Protein AF-A0A7S3M0J1-F1 (afdb_monomer)

Structure (mmCIF, N/CA/C/O backbone):
data_AF-A0A7S3M0J1-F1
#
_entry.id   AF-A0A7S3M0J1-F1
#
loop_
_atom_site.group_PDB
_atom_site.id
_atom_site.type_symbol
_atom_site.label_atom_id
_atom_site.label_alt_id
_atom_site.label_comp_id
_atom_site.label_asym_id
_atom_site.label_entity_id
_atom_site.label_seq_id
_atom_site.pdbx_PDB_ins_code
_atom_site.Cartn_x
_atom_site.Cartn_y
_atom_site.Cartn_z
_atom_site.occupancy
_atom_site.B_iso_or_equiv
_atom_site.auth_seq_id
_atom_site.auth_comp_id
_atom_site.auth_asym_id
_atom_site.auth_atom_id
_atom_site.pdbx_PDB_model_num
ATOM 1 N N . GLU A 1 1 ? 14.706 23.097 15.602 1.00 35.94 1 GLU A N 1
ATOM 2 C CA . GLU A 1 1 ? 13.737 22.310 14.814 1.00 35.94 1 GLU A CA 1
ATOM 3 C C . GLU A 1 1 ? 14.328 22.066 13.441 1.00 35.94 1 GLU A C 1
ATOM 5 O O . GLU A 1 1 ? 14.668 23.024 12.760 1.00 35.94 1 GLU A O 1
ATOM 10 N N . VAL A 1 2 ? 14.565 20.808 13.073 1.00 38.09 2 VAL A N 1
ATOM 11 C CA . VAL A 1 2 ? 15.064 20.480 11.733 1.00 38.09 2 VAL A CA 1
ATOM 12 C C . VAL A 1 2 ? 13.840 20.357 10.831 1.00 38.09 2 VAL A C 1
ATOM 14 O O . VAL A 1 2 ? 13.142 19.348 10.870 1.00 38.09 2 VAL A O 1
ATOM 17 N N . SER A 1 3 ? 13.550 21.407 10.061 1.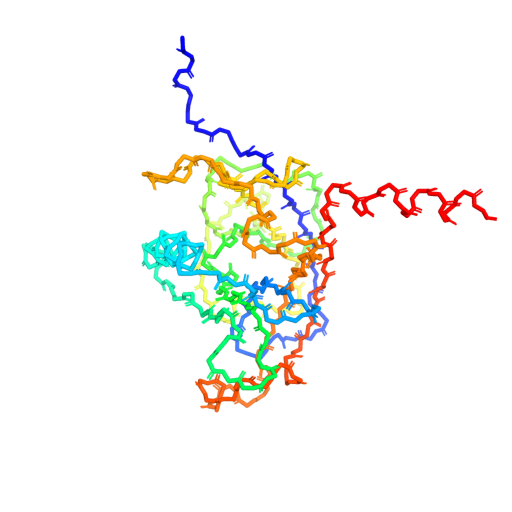00 48.47 3 SER A N 1
ATOM 18 C CA . SER A 1 3 ? 12.509 21.419 9.030 1.00 48.47 3 SER A CA 1
ATOM 19 C C . SER A 1 3 ? 12.971 20.640 7.792 1.00 48.47 3 SER A C 1
ATOM 21 O O . SER A 1 3 ? 13.210 21.189 6.720 1.00 48.47 3 SER A O 1
ATOM 23 N N . GLY A 1 4 ? 13.130 19.327 7.953 1.00 43.03 4 GLY A N 1
ATOM 24 C CA . GLY A 1 4 ? 13.188 18.400 6.829 1.00 43.03 4 GLY A CA 1
ATOM 25 C C . GLY A 1 4 ? 11.772 18.018 6.384 1.00 43.03 4 GLY A C 1
ATOM 26 O O . GLY A 1 4 ? 10.852 18.037 7.206 1.00 43.03 4 GLY A O 1
ATOM 27 N N . PRO A 1 5 ? 11.555 17.654 5.106 1.00 53.69 5 PRO A N 1
ATOM 28 C CA . PRO A 1 5 ? 10.333 16.950 4.733 1.00 53.69 5 PRO A CA 1
ATOM 29 C C . PRO A 1 5 ? 10.201 15.687 5.601 1.00 53.69 5 PRO A C 1
ATOM 31 O O . PRO A 1 5 ? 11.227 15.091 5.937 1.00 53.69 5 PRO A O 1
ATOM 34 N N . PRO A 1 6 ? 8.977 15.264 5.964 1.00 60.56 6 PRO A N 1
ATOM 35 C CA . PRO A 1 6 ? 8.791 14.077 6.788 1.00 60.56 6 PRO A CA 1
ATOM 36 C C . PRO A 1 6 ? 9.471 12.876 6.122 1.00 60.56 6 PRO A C 1
ATOM 38 O O . PRO A 1 6 ? 9.174 12.533 4.975 1.00 60.56 6 PRO A O 1
ATOM 41 N N . THR A 1 7 ? 10.431 12.282 6.828 1.00 69.94 7 THR A N 1
ATOM 42 C CA . THR A 1 7 ? 11.067 11.022 6.439 1.00 69.94 7 THR A CA 1
ATOM 43 C C . THR A 1 7 ? 10.013 9.925 6.507 1.00 69.94 7 THR A C 1
ATOM 45 O O . THR A 1 7 ? 9.217 9.907 7.447 1.00 69.94 7 THR A O 1
ATOM 48 N N . ALA A 1 8 ? 9.983 9.024 5.520 1.00 70.31 8 ALA A N 1
ATOM 49 C CA . ALA A 1 8 ? 9.128 7.845 5.603 1.00 70.31 8 ALA A CA 1
ATOM 50 C C . ALA A 1 8 ? 9.422 7.113 6.919 1.00 70.31 8 ALA A C 1
ATOM 52 O O . ALA A 1 8 ? 10.577 6.807 7.212 1.00 70.31 8 ALA A O 1
ATOM 53 N N . CYS A 1 9 ? 8.381 6.865 7.712 1.00 78.62 9 CYS A N 1
ATOM 54 C CA . CYS A 1 9 ? 8.510 6.113 8.958 1.00 78.62 9 CYS A CA 1
ATOM 55 C C . CYS A 1 9 ? 8.831 4.647 8.661 1.00 78.62 9 CYS A C 1
ATOM 57 O O . CYS A 1 9 ? 9.421 3.955 9.485 1.00 78.62 9 CYS A O 1
ATOM 59 N N . TRP A 1 10 ? 8.444 4.186 7.469 1.00 85.06 10 TRP A N 1
ATOM 60 C CA . TRP A 1 10 ? 8.604 2.813 7.045 1.00 85.06 10 TRP A CA 1
ATOM 61 C C . TRP A 1 10 ? 8.633 2.689 5.516 1.00 85.06 10 TRP A C 1
ATOM 63 O O . TRP A 1 10 ? 7.913 3.409 4.815 1.00 85.06 10 TRP A O 1
ATOM 73 N N . GLU A 1 11 ? 9.446 1.763 5.005 1.00 90.88 11 GLU A N 1
ATOM 74 C CA . GLU A 1 11 ? 9.516 1.391 3.588 1.00 90.88 11 GLU A CA 1
ATOM 75 C C . GLU A 1 11 ? 9.705 -0.127 3.444 1.00 90.88 11 GLU A C 1
ATOM 77 O O . GLU A 1 11 ? 10.538 -0.722 4.127 1.00 90.88 11 GLU A O 1
ATOM 82 N N . ILE A 1 12 ? 8.967 -0.731 2.509 1.00 92.62 12 ILE A N 1
ATOM 83 C CA . ILE A 1 12 ? 9.221 -2.072 1.980 1.00 92.62 12 ILE A CA 1
ATOM 84 C C . ILE A 1 12 ? 9.390 -1.989 0.468 1.00 92.62 12 ILE A C 1
ATOM 86 O O . ILE A 1 12 ? 8.603 -1.347 -0.233 1.00 92.62 12 ILE A O 1
ATOM 90 N N . GLN A 1 13 ? 10.388 -2.717 -0.032 1.00 96.06 13 GLN A N 1
ATOM 91 C CA . GLN A 1 13 ? 10.545 -3.012 -1.449 1.00 96.06 13 GLN A CA 1
ATOM 92 C C . GLN A 1 13 ? 10.411 -4.513 -1.674 1.00 96.06 13 GLN A C 1
ATOM 94 O O . GLN A 1 13 ? 11.144 -5.304 -1.083 1.00 96.06 13 GLN A O 1
ATOM 99 N N . LEU A 1 14 ? 9.495 -4.893 -2.555 1.00 95.94 14 LEU A N 1
ATOM 100 C CA . LEU A 1 14 ? 9.268 -6.276 -2.938 1.00 95.94 14 LEU A CA 1
ATOM 101 C C . LEU A 1 14 ? 9.502 -6.424 -4.437 1.00 95.94 14 LEU A C 1
ATOM 103 O O . LEU A 1 14 ? 8.836 -5.764 -5.228 1.00 95.94 14 LEU A O 1
ATOM 107 N N . GLN A 1 15 ? 10.415 -7.308 -4.831 1.00 97.19 15 GLN A N 1
ATOM 108 C CA . GLN A 1 15 ? 10.595 -7.680 -6.231 1.00 97.19 15 GLN A CA 1
ATOM 109 C C . GLN A 1 15 ? 9.823 -8.961 -6.537 1.00 97.19 15 GLN A C 1
ATOM 111 O O . GLN A 1 15 ? 10.045 -9.994 -5.907 1.00 97.19 15 GLN A O 1
ATOM 116 N N . VAL A 1 16 ? 8.929 -8.887 -7.518 1.00 96.19 16 VAL A N 1
ATOM 117 C CA . VAL A 1 16 ? 8.084 -9.995 -7.962 1.00 96.19 16 VAL A CA 1
ATOM 118 C C . VAL A 1 16 ? 8.206 -10.206 -9.465 1.00 96.19 16 VAL A C 1
ATOM 120 O O . VAL A 1 16 ? 8.601 -9.313 -10.210 1.00 96.19 16 VAL A O 1
ATOM 123 N N . ARG A 1 17 ? 7.812 -11.395 -9.917 1.00 96.56 17 ARG A N 1
ATOM 124 C CA . ARG A 1 17 ? 7.498 -11.678 -11.318 1.00 96.56 17 ARG A CA 1
ATOM 125 C C . ARG A 1 17 ? 6.197 -12.457 -11.356 1.00 96.56 17 ARG A C 1
ATOM 127 O O . ARG A 1 17 ? 6.068 -13.471 -10.664 1.00 96.56 17 ARG A O 1
ATOM 134 N N . PHE A 1 18 ? 5.241 -11.998 -12.152 1.00 95.56 18 PHE A N 1
ATOM 135 C CA . PHE A 1 18 ? 3.975 -12.700 -12.295 1.00 95.56 18 PHE A CA 1
ATOM 136 C C . PHE A 1 18 ? 4.179 -13.985 -13.103 1.00 95.56 18 PHE A C 1
ATOM 138 O O . PHE A 1 18 ? 4.863 -14.002 -14.123 1.00 95.56 18 PHE A O 1
ATOM 145 N N . LYS A 1 19 ? 3.585 -15.089 -12.639 1.00 94.31 19 LYS A N 1
ATOM 146 C CA . LYS A 1 19 ? 3.553 -16.359 -13.392 1.00 94.31 19 LYS A CA 1
ATOM 147 C C . LYS A 1 19 ? 2.347 -16.455 -14.328 1.00 94.31 19 LYS A C 1
ATOM 149 O O . LYS A 1 19 ? 2.320 -17.311 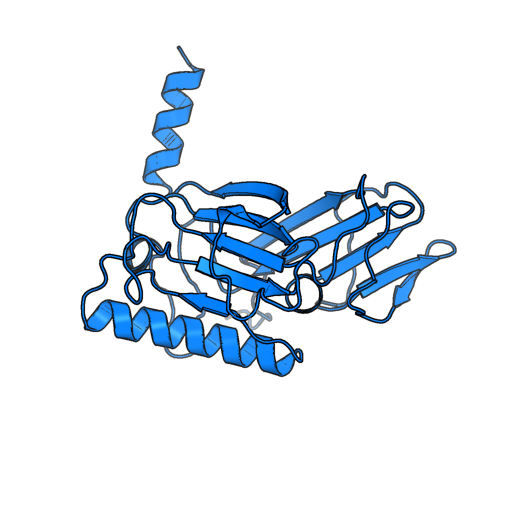-15.202 1.00 94.31 19 LYS A O 1
ATOM 154 N N . VAL A 1 20 ? 1.353 -15.599 -14.114 1.00 92.38 20 VAL A N 1
ATOM 155 C CA . VAL A 1 20 ? 0.123 -15.483 -14.898 1.00 92.38 20 VAL A CA 1
ATOM 156 C C . VAL A 1 20 ? -0.178 -13.996 -15.024 1.00 92.38 20 VAL A C 1
ATOM 158 O O . VAL A 1 20 ? -0.078 -13.282 -14.028 1.00 92.38 20 VAL A O 1
ATOM 161 N N . VAL A 1 21 ? -0.547 -13.542 -16.223 1.00 93.38 21 VAL A N 1
ATOM 162 C CA . VAL A 1 21 ? -0.935 -12.143 -16.454 1.00 93.38 21 VAL A CA 1
ATOM 163 C C . VAL A 1 21 ? -2.152 -11.801 -15.576 1.00 93.38 21 VAL A C 1
ATOM 165 O O . VAL A 1 21 ? -3.141 -12.554 -15.589 1.00 93.38 21 VAL A O 1
ATOM 168 N N . PRO A 1 22 ? -2.103 -10.709 -14.791 1.00 92.94 22 PRO A N 1
ATOM 169 C CA . PRO A 1 22 ? -3.271 -10.239 -14.063 1.00 92.94 22 PRO A CA 1
ATOM 170 C C . PRO A 1 22 ? -4.446 -9.932 -14.997 1.00 92.94 22 PRO A C 1
ATOM 172 O O . PRO A 1 22 ? -4.276 -9.503 -16.136 1.00 92.94 22 PRO A O 1
ATOM 175 N N . LYS A 1 23 ? -5.662 -10.175 -14.521 1.00 88.94 23 LYS A N 1
ATOM 176 C CA . LYS A 1 23 ? -6.906 -9.922 -15.241 1.00 88.94 23 LYS A CA 1
ATOM 177 C C . LYS A 1 23 ? -7.458 -8.581 -14.766 1.00 88.94 23 LYS A C 1
ATOM 179 O O . LYS A 1 23 ? -8.038 -8.485 -13.690 1.00 88.94 23 LYS A O 1
ATOM 184 N N . GLY A 1 24 ? -7.255 -7.543 -15.573 1.00 87.06 24 GLY A N 1
ATOM 185 C CA . GLY A 1 24 ? -7.675 -6.182 -15.242 1.00 87.06 24 GLY A CA 1
ATOM 186 C C . GLY A 1 24 ? -6.725 -5.487 -14.265 1.00 87.06 24 GLY A C 1
ATOM 187 O O . GLY A 1 24 ? -5.515 -5.691 -14.302 1.00 87.06 24 GLY A O 1
ATOM 188 N N . SER A 1 25 ? -7.271 -4.612 -13.419 1.00 88.88 25 SER A N 1
ATOM 189 C CA . SER A 1 25 ? -6.475 -3.832 -12.470 1.00 88.88 25 SER A CA 1
ATOM 190 C C . SER A 1 25 ? -5.960 -4.683 -11.311 1.00 88.88 25 SER A C 1
ATOM 192 O O . SER A 1 25 ? -6.691 -5.490 -10.743 1.00 88.88 25 SER A O 1
ATOM 194 N N . VAL A 1 26 ? -4.711 -4.434 -10.918 1.00 92.62 26 VAL A N 1
ATOM 195 C CA . VAL A 1 26 ? -4.124 -4.995 -9.696 1.00 92.62 26 VAL A CA 1
ATOM 196 C C . VAL A 1 26 ? -4.293 -3.999 -8.554 1.00 92.62 26 VAL A C 1
ATOM 198 O O . VAL A 1 26 ? -3.988 -2.810 -8.700 1.00 92.62 26 VAL A O 1
ATOM 201 N N . PHE A 1 27 ? -4.738 -4.491 -7.405 1.00 93.12 27 PHE A N 1
ATOM 202 C CA . PHE A 1 27 ? -5.007 -3.711 -6.205 1.00 93.12 27 PHE A CA 1
ATOM 203 C C . PHE A 1 27 ? -4.060 -4.093 -5.069 1.00 93.12 27 PHE A C 1
ATOM 205 O O . PHE A 1 27 ? -3.663 -5.249 -4.938 1.00 93.12 27 PHE A O 1
ATOM 212 N N . VAL A 1 28 ? -3.728 -3.108 -4.234 1.00 94.06 28 VAL A N 1
ATOM 213 C CA . VAL A 1 28 ? -3.255 -3.326 -2.866 1.00 94.06 28 VAL A CA 1
ATOM 214 C C . VAL A 1 28 ? -4.473 -3.316 -1.955 1.00 94.06 28 VAL A C 1
ATOM 216 O O . VAL A 1 28 ? -5.228 -2.342 -1.951 1.00 94.06 28 VAL A O 1
ATOM 219 N N . GLY A 1 29 ? -4.658 -4.396 -1.206 1.00 93.50 29 GLY A N 1
ATOM 220 C CA . GLY A 1 29 ? -5.689 -4.539 -0.188 1.00 93.50 29 GLY A CA 1
ATOM 221 C C . GLY A 1 29 ? -5.117 -4.409 1.217 1.00 93.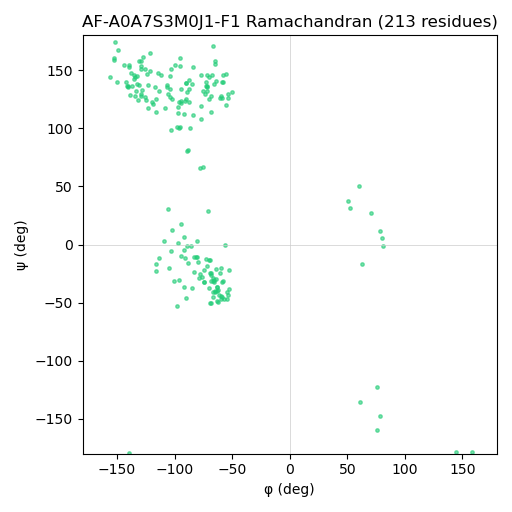50 29 GLY A C 1
ATOM 222 O O . GLY A 1 29 ? -4.015 -4.885 1.470 1.00 93.50 29 GLY A O 1
ATOM 223 N N . PHE A 1 30 ? -5.885 -3.818 2.123 1.00 92.75 30 PHE A N 1
ATOM 224 C CA . PHE A 1 30 ? -5.688 -3.884 3.567 1.00 92.75 30 PHE A CA 1
ATOM 225 C C . PHE A 1 30 ? -6.980 -4.399 4.192 1.00 92.75 30 PHE A C 1
ATOM 227 O O . PHE A 1 30 ? -8.033 -3.816 3.947 1.00 92.75 30 PHE A O 1
ATOM 234 N N . GLU A 1 31 ? -6.914 -5.476 4.965 1.00 92.25 31 GLU A N 1
ATOM 235 C CA . GLU A 1 31 ? -8.083 -6.195 5.474 1.00 92.25 31 GLU A CA 1
ATOM 236 C C . GLU A 1 31 ? -7.929 -6.536 6.956 1.00 92.25 31 GLU A C 1
ATOM 238 O O . GLU A 1 31 ? -6.836 -6.859 7.426 1.00 92.25 31 GLU A O 1
ATOM 243 N N . LEU A 1 32 ? -9.056 -6.520 7.666 1.00 91.81 32 LEU A N 1
ATOM 244 C CA . LEU A 1 32 ? -9.201 -7.078 9.008 1.00 91.81 32 LEU A CA 1
ATOM 245 C C . LEU A 1 32 ? -10.151 -8.272 8.924 1.00 91.81 32 LEU A C 1
ATOM 247 O O . LEU A 1 32 ? -11.187 -8.197 8.258 1.00 91.81 32 LEU A O 1
ATOM 251 N N . ARG A 1 33 ? -9.778 -9.401 9.531 1.00 89.38 33 ARG A N 1
ATOM 252 C CA . ARG A 1 33 ? -10.427 -10.694 9.252 1.00 89.38 33 ARG A CA 1
ATOM 253 C C . ARG A 1 33 ? -11.167 -11.313 10.429 1.00 89.38 33 ARG A C 1
ATOM 255 O O . ARG A 1 33 ? -12.021 -12.166 10.183 1.00 89.38 33 ARG A O 1
ATOM 262 N N . ASP A 1 34 ? -10.911 -10.859 11.652 1.00 85.81 34 ASP A N 1
ATOM 263 C CA . ASP A 1 34 ? -11.491 -11.460 12.860 1.00 85.81 34 ASP A CA 1
ATOM 264 C C . ASP A 1 34 ? -12.920 -10.967 13.131 1.00 85.81 34 ASP A C 1
ATOM 266 O O . ASP A 1 34 ? -13.635 -11.524 13.962 1.00 85.81 34 ASP A O 1
ATOM 270 N N . GLY A 1 35 ? -13.367 -9.933 12.414 1.00 76.56 35 GLY A N 1
ATOM 271 C CA . GLY A 1 35 ? -14.737 -9.437 12.466 1.00 76.56 35 GLY A CA 1
ATOM 272 C C . GLY A 1 35 ? -14.870 -7.990 11.989 1.00 76.56 35 GLY A C 1
ATOM 273 O O . GLY A 1 35 ? -13.880 -7.365 11.595 1.00 76.56 35 GLY A O 1
ATOM 274 N N . PRO A 1 36 ? -16.093 -7.430 12.025 1.00 80.00 36 PRO A N 1
ATOM 275 C CA . PRO A 1 36 ? -16.319 -6.035 11.675 1.00 80.00 36 PRO A CA 1
ATOM 276 C C . PRO A 1 36 ? -15.624 -5.097 12.665 1.00 80.00 36 PRO A C 1
ATOM 278 O O . PRO A 1 36 ? -15.357 -5.451 13.819 1.00 80.00 36 PRO A O 1
ATOM 281 N N . LEU A 1 37 ? -15.366 -3.863 12.231 1.00 82.00 37 LEU A N 1
ATOM 282 C CA . LEU A 1 37 ? -14.807 -2.848 13.109 1.00 82.00 37 LEU A CA 1
ATOM 283 C C . LEU A 1 37 ? -15.837 -2.446 14.173 1.00 82.00 37 LEU A C 1
ATOM 285 O O . LEU A 1 37 ? -16.860 -1.831 13.874 1.00 82.00 37 LEU A O 1
ATOM 289 N N . GLN A 1 38 ? -15.549 -2.749 15.440 1.00 79.81 38 GLN A N 1
ATOM 290 C CA . GLN A 1 38 ? -16.403 -2.398 16.581 1.00 79.81 38 GLN A CA 1
ATOM 291 C C . GLN A 1 38 ? -16.230 -0.916 16.963 1.00 79.81 38 GLN A C 1
ATOM 293 O O . GLN A 1 38 ? -15.696 -0.572 18.017 1.00 79.81 38 GLN A O 1
ATOM 298 N N . LEU A 1 39 ? -16.643 -0.012 16.070 1.00 82.75 39 LEU A N 1
ATOM 299 C CA . LEU A 1 39 ? -16.470 1.433 16.238 1.00 82.75 39 LEU A CA 1
ATOM 300 C C . LEU A 1 39 ? -17.706 2.081 16.863 1.00 82.75 39 LEU A C 1
ATOM 302 O O . LEU A 1 39 ? -18.790 2.084 16.271 1.00 82.75 39 LEU A O 1
ATOM 306 N N . GLY A 1 40 ? -17.507 2.740 18.005 1.00 84.12 40 GLY A N 1
ATOM 307 C CA . GLY A 1 40 ? -18.462 3.705 18.544 1.00 84.12 40 GLY A CA 1
ATOM 308 C C . GLY A 1 40 ? -18.588 4.954 17.660 1.00 84.12 40 GLY A C 1
ATOM 309 O O . GLY A 1 40 ? -17.803 5.177 16.739 1.00 84.12 40 GLY A O 1
ATOM 310 N N . ILE A 1 41 ? -19.564 5.817 17.960 1.00 83.88 41 ILE A N 1
ATOM 311 C CA . ILE A 1 41 ? -19.872 7.022 17.157 1.00 83.88 41 ILE A CA 1
ATOM 312 C C . ILE A 1 41 ? -18.629 7.902 16.944 1.00 83.88 41 ILE A C 1
ATOM 314 O O . ILE A 1 41 ? -18.370 8.365 15.833 1.00 83.88 41 ILE A O 1
ATOM 318 N N . PHE A 1 42 ? -17.837 8.102 17.999 1.00 85.56 42 PHE A N 1
ATOM 319 C CA . PHE A 1 42 ? -16.638 8.933 17.948 1.00 85.56 42 PHE A CA 1
ATOM 320 C C . PHE A 1 42 ? -15.518 8.310 17.098 1.00 85.56 42 PHE A C 1
ATOM 322 O O . PHE A 1 42 ? -15.008 8.959 16.185 1.00 85.56 42 PHE A O 1
ATOM 329 N N . THR A 1 43 ? -15.168 7.040 17.337 1.00 86.25 43 THR A N 1
ATOM 330 C CA . THR A 1 43 ? -14.103 6.353 16.582 1.00 86.25 43 THR A CA 1
ATOM 331 C C . THR A 1 43 ? -14.484 6.141 15.119 1.00 86.25 43 THR A C 1
ATOM 333 O O . THR A 1 43 ? -13.626 6.215 14.245 1.00 86.25 43 THR A O 1
ATOM 336 N N . ARG A 1 44 ? -15.780 6.008 14.819 1.00 87.81 44 ARG A N 1
ATOM 337 C CA . ARG A 1 44 ? -16.314 6.007 13.452 1.00 87.81 44 ARG A CA 1
ATOM 338 C C . ARG A 1 44 ? -16.114 7.344 12.740 1.00 87.81 44 ARG A C 1
ATOM 340 O O . ARG A 1 44 ? -15.754 7.363 11.564 1.00 87.81 44 ARG A O 1
ATOM 347 N N . GLY A 1 45 ? -16.318 8.460 13.441 1.00 86.75 45 GLY A N 1
ATOM 348 C CA . GLY A 1 45 ? -16.013 9.795 12.919 1.00 86.75 45 GLY A CA 1
ATOM 349 C C . GLY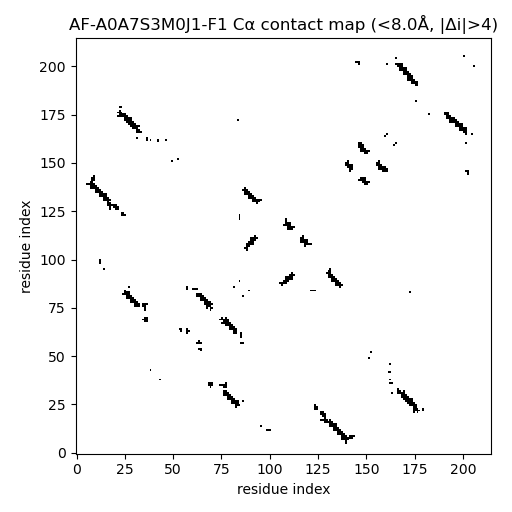 A 1 45 ? -14.532 9.945 12.565 1.00 86.75 45 GLY A C 1
ATOM 350 O O . GLY A 1 45 ? -14.203 10.411 11.476 1.00 86.75 45 GLY A O 1
ATOM 351 N N . ILE A 1 46 ? -13.646 9.465 13.443 1.00 86.81 46 ILE A N 1
ATOM 352 C CA . ILE A 1 46 ? -12.197 9.452 13.202 1.00 86.81 46 ILE A CA 1
ATOM 353 C C . ILE A 1 46 ? -11.843 8.566 12.003 1.00 86.81 46 ILE A C 1
ATOM 355 O O . ILE A 1 46 ? -11.135 9.026 11.110 1.00 86.81 46 ILE A O 1
ATOM 359 N N . ALA A 1 47 ? -12.358 7.334 11.938 1.00 88.62 47 ALA A N 1
ATOM 360 C CA . ALA A 1 47 ? -12.104 6.418 10.826 1.00 88.62 47 ALA A CA 1
ATOM 361 C C . ALA A 1 47 ? -12.468 7.058 9.480 1.00 88.62 47 ALA A C 1
ATOM 363 O O . ALA A 1 47 ? -11.658 7.073 8.555 1.00 88.62 47 ALA A O 1
ATOM 364 N N . ARG A 1 48 ? -13.652 7.679 9.393 1.00 89.00 48 ARG A N 1
ATOM 365 C CA . ARG A 1 48 ? -14.098 8.398 8.190 1.00 89.00 48 ARG A CA 1
ATOM 366 C C . ARG A 1 48 ? -13.211 9.591 7.847 1.00 89.00 48 ARG A C 1
ATOM 368 O O . ARG A 1 48 ? -12.973 9.836 6.670 1.00 89.00 48 ARG A O 1
ATOM 375 N N . ALA A 1 49 ? -12.705 10.318 8.840 1.00 87.69 49 ALA A N 1
ATOM 376 C CA . ALA A 1 49 ? -11.785 11.426 8.602 1.00 87.69 49 ALA A CA 1
ATOM 377 C C . ALA A 1 49 ? -10.435 10.937 8.042 1.00 87.69 49 ALA A C 1
ATOM 379 O O . ALA A 1 49 ? -9.960 11.481 7.045 1.00 87.69 49 ALA A O 1
ATOM 380 N N . VAL A 1 50 ? -9.859 9.872 8.614 1.00 87.94 50 VAL A N 1
ATOM 381 C CA . VAL A 1 50 ? -8.630 9.231 8.103 1.00 87.94 50 VAL A CA 1
ATOM 382 C C . VAL A 1 50 ? -8.839 8.723 6.671 1.00 87.94 50 VAL A C 1
ATOM 384 O O . VAL A 1 50 ? -8.032 9.013 5.786 1.00 87.94 50 VAL A O 1
ATOM 387 N N . LEU A 1 51 ? -9.953 8.033 6.414 1.00 89.19 51 LEU A N 1
ATOM 388 C CA . LEU A 1 51 ? -10.317 7.543 5.081 1.00 89.19 51 LEU A CA 1
ATOM 389 C C . LEU A 1 51 ? -10.534 8.685 4.083 1.00 89.19 51 LEU A C 1
ATOM 391 O O . LEU A 1 51 ? -10.079 8.591 2.947 1.00 89.19 51 LEU A O 1
ATOM 395 N N . GLY A 1 52 ? -11.157 9.787 4.505 1.00 88.38 52 GLY A N 1
ATOM 396 C CA . GLY A 1 52 ? -11.349 10.978 3.678 1.00 88.38 52 GLY A CA 1
ATOM 397 C C . GLY A 1 52 ? -10.028 11.627 3.257 1.00 88.38 52 GLY A C 1
ATOM 398 O O . GLY A 1 52 ? -9.880 12.029 2.100 1.00 88.38 52 GLY A O 1
ATOM 399 N N . VAL A 1 53 ? -9.035 11.670 4.154 1.00 86.00 53 VAL A N 1
ATOM 400 C CA . VAL A 1 53 ? -7.668 12.096 3.805 1.00 86.00 53 VAL A CA 1
ATOM 401 C C . VAL A 1 53 ? -7.067 11.150 2.764 1.00 86.00 53 VAL A C 1
ATOM 403 O O . VAL A 1 53 ? -6.590 11.616 1.728 1.00 86.00 53 VAL A O 1
ATOM 406 N N . GLY A 1 54 ? -7.145 9.835 2.992 1.00 85.44 54 GLY A N 1
ATOM 407 C CA . GLY A 1 54 ? -6.655 8.829 2.044 1.00 85.44 54 GLY A CA 1
ATOM 408 C C . GLY A 1 54 ? -7.301 8.954 0.661 1.00 85.44 54 GLY A C 1
ATOM 409 O O . GLY A 1 54 ? -6.599 8.997 -0.349 1.00 85.44 54 GLY A O 1
ATOM 410 N N . GLN A 1 55 ? -8.627 9.095 0.601 1.00 88.44 55 GLN A N 1
ATOM 411 C CA . GLN A 1 55 ? -9.371 9.288 -0.646 1.00 88.44 55 GLN A CA 1
ATOM 412 C C . GLN A 1 55 ? -8.954 10.565 -1.376 1.00 88.44 55 GLN A C 1
ATOM 414 O O . GLN A 1 55 ? -8.757 10.539 -2.588 1.00 88.44 55 GLN A O 1
ATOM 419 N N . SER A 1 56 ? -8.788 11.678 -0.657 1.00 85.56 56 SER A N 1
ATOM 420 C CA . SER A 1 56 ? -8.310 12.934 -1.245 1.00 85.56 56 SER A CA 1
ATOM 421 C C . SER A 1 56 ? -6.932 12.759 -1.892 1.00 85.56 56 SER A C 1
ATOM 423 O O . SER A 1 56 ? -6.722 13.158 -3.039 1.00 85.56 56 SER A O 1
ATOM 425 N N . MET A 1 57 ? -6.011 12.082 -1.200 1.00 83.44 57 MET A N 1
ATOM 426 C CA . MET A 1 57 ? -4.673 11.795 -1.719 1.00 83.44 57 MET A CA 1
ATOM 427 C C . MET A 1 57 ? -4.696 10.863 -2.937 1.00 83.44 57 MET A C 1
ATOM 429 O O . MET A 1 57 ? -3.943 11.084 -3.885 1.00 83.44 57 MET A O 1
ATOM 433 N N . ALA A 1 58 ? -5.553 9.840 -2.943 1.00 83.50 58 ALA A N 1
ATOM 434 C CA . ALA A 1 58 ? -5.701 8.948 -4.092 1.00 83.50 58 ALA A CA 1
ATOM 435 C C . ALA A 1 58 ? -6.287 9.669 -5.313 1.00 83.50 58 ALA A C 1
ATOM 437 O O . ALA A 1 58 ? -5.766 9.517 -6.418 1.00 83.50 58 ALA A O 1
ATOM 438 N N . ARG A 1 59 ? -7.288 10.537 -5.115 1.00 85.88 59 ARG A N 1
ATOM 439 C CA . ARG A 1 59 ? -7.894 11.330 -6.197 1.00 85.88 59 ARG A CA 1
ATOM 440 C C . ARG A 1 59 ? -6.907 12.290 -6.845 1.00 85.88 59 ARG A C 1
ATOM 442 O O . ARG A 1 59 ? -6.916 12.434 -8.063 1.00 85.88 59 ARG A O 1
ATOM 449 N N . GLN A 1 60 ? -6.001 12.888 -6.068 1.00 83.25 60 GLN A N 1
ATOM 450 C CA . GLN A 1 60 ? -4.896 13.692 -6.616 1.00 83.25 60 GLN A CA 1
ATOM 451 C C . GLN A 1 60 ? -3.974 12.885 -7.544 1.00 83.25 60 GLN A C 1
ATOM 453 O O . GLN A 1 60 ? -3.267 13.464 -8.364 1.00 83.25 60 GLN A O 1
ATOM 458 N N . ARG A 1 61 ? -3.988 11.553 -7.431 1.00 78.75 61 ARG A N 1
ATOM 459 C CA . ARG A 1 61 ? -3.253 10.615 -8.289 1.00 78.75 61 ARG A CA 1
ATOM 460 C C . ARG A 1 61 ? -4.143 9.943 -9.342 1.00 78.75 61 ARG A C 1
ATOM 462 O O . ARG A 1 61 ? -3.705 8.977 -9.957 1.00 78.75 61 ARG A O 1
ATOM 469 N N . GLY A 1 62 ? -5.368 10.436 -9.542 1.00 81.62 62 GLY A N 1
ATOM 470 C CA . GLY A 1 62 ? -6.309 9.904 -10.528 1.00 81.62 62 GLY A CA 1
ATOM 471 C C . GLY A 1 62 ? -6.878 8.530 -10.172 1.00 81.62 62 GLY A C 1
ATOM 472 O O . GLY A 1 62 ? -7.213 7.770 -11.074 1.00 81.62 62 GLY A O 1
ATOM 473 N N . ALA A 1 63 ? -6.957 8.190 -8.884 1.00 83.50 63 ALA A N 1
ATOM 474 C CA . ALA A 1 63 ? -7.481 6.907 -8.435 1.00 83.50 63 ALA A CA 1
ATOM 475 C C . ALA A 1 63 ? -8.545 7.046 -7.352 1.00 83.50 63 ALA A C 1
ATOM 477 O O . ALA A 1 63 ? -8.523 7.978 -6.547 1.00 83.50 63 ALA A O 1
ATOM 478 N N . ASP A 1 64 ? -9.422 6.050 -7.299 1.00 84.81 64 ASP A N 1
ATOM 479 C CA . ASP A 1 64 ? -10.415 5.901 -6.249 1.00 84.81 64 ASP A CA 1
ATOM 480 C C . ASP A 1 64 ? -10.030 4.764 -5.303 1.00 84.81 64 ASP A C 1
ATOM 482 O O . ASP A 1 64 ? -9.587 3.690 -5.716 1.00 84.81 64 ASP A O 1
ATOM 486 N N . ILE A 1 65 ? -10.201 5.026 -4.008 1.00 87.56 65 ILE A N 1
ATOM 487 C CA . ILE A 1 65 ? -10.074 4.021 -2.955 1.00 87.56 65 ILE A CA 1
ATOM 488 C C . ILE A 1 65 ? -11.446 3.397 -2.739 1.00 87.56 65 ILE A C 1
ATOM 490 O O . ILE A 1 65 ? -12.401 4.115 -2.428 1.00 87.56 65 ILE A O 1
ATOM 494 N N . ARG A 1 66 ? -11.515 2.069 -2.836 1.00 89.94 66 ARG A N 1
ATOM 495 C CA . ARG A 1 66 ? -12.668 1.282 -2.385 1.00 89.94 66 ARG A CA 1
ATOM 496 C C . ARG A 1 66 ? -12.458 0.951 -0.911 1.00 89.94 66 ARG A C 1
ATOM 498 O O . ARG A 1 66 ? -11.352 0.563 -0.540 1.00 89.94 66 ARG A O 1
ATOM 505 N N . TYR A 1 67 ? -13.465 1.122 -0.066 1.00 90.75 67 TYR A N 1
ATOM 506 C CA . TYR A 1 67 ? -13.375 0.693 1.327 1.00 90.75 67 TYR A CA 1
ATOM 507 C C . TYR A 1 67 ? -14.751 0.367 1.902 1.00 90.75 67 TYR A C 1
ATOM 509 O O . TYR A 1 67 ? -15.750 0.905 1.439 1.00 90.75 67 TYR A O 1
ATOM 517 N N . THR A 1 68 ? -14.758 -0.431 2.966 1.00 88.94 68 THR A N 1
ATOM 518 C CA . THR A 1 68 ? -15.893 -0.629 3.881 1.00 88.94 68 THR A CA 1
ATOM 519 C C . THR A 1 68 ? -15.363 -0.701 5.314 1.00 88.94 68 THR A C 1
ATOM 521 O O . THR A 1 68 ? -14.219 -1.108 5.547 1.00 88.94 68 THR A O 1
ATOM 524 N N . LEU A 1 69 ? -16.184 -0.318 6.293 1.00 88.38 69 LEU A N 1
ATOM 525 C CA . LEU A 1 69 ? -15.895 -0.547 7.714 1.00 88.38 69 LEU A CA 1
ATOM 526 C C . LEU A 1 69 ? -16.427 -1.908 8.205 1.00 88.38 69 LEU A C 1
ATOM 528 O O . LEU A 1 69 ? -16.210 -2.255 9.367 1.00 88.38 69 LEU A O 1
ATOM 532 N N . GLY A 1 70 ? -17.086 -2.676 7.327 1.00 85.31 70 GLY A N 1
ATOM 533 C CA . GLY A 1 70 ? -17.655 -3.994 7.620 1.00 85.31 70 GLY A CA 1
ATOM 534 C C . GLY A 1 70 ? -18.986 -3.955 8.376 1.00 85.31 70 GLY A C 1
ATOM 535 O O . GLY A 1 70 ? -19.421 -4.974 8.900 1.00 85.31 70 GLY A O 1
ATOM 536 N N . ASP A 1 71 ? -19.627 -2.789 8.489 1.00 81.31 71 ASP A N 1
ATOM 537 C CA . ASP A 1 71 ? -20.919 -2.624 9.167 1.00 81.31 71 ASP A CA 1
ATOM 538 C C . ASP A 1 71 ? -22.088 -2.345 8.209 1.00 81.31 71 ASP A C 1
ATOM 540 O O . ASP A 1 71 ? -23.216 -2.146 8.661 1.00 81.31 71 ASP A O 1
ATOM 544 N N . GLU A 1 72 ? -21.832 -2.340 6.899 1.00 81.56 72 GLU A N 1
ATOM 545 C CA . GLU A 1 72 ? -22.837 -2.049 5.873 1.00 81.56 72 GLU A CA 1
ATOM 546 C C . GLU A 1 72 ? -23.640 -3.296 5.483 1.00 81.56 72 GLU A C 1
ATOM 548 O O . GLU A 1 72 ? -24.854 -3.210 5.280 1.00 81.56 72 GLU A O 1
ATOM 553 N N . LYS A 1 73 ? -22.986 -4.464 5.419 1.00 79.69 73 LYS A N 1
ATOM 554 C CA . LYS A 1 73 ? -23.609 -5.749 5.076 1.00 79.69 73 LYS A CA 1
ATOM 555 C C . LYS A 1 73 ? -23.191 -6.847 6.050 1.00 79.69 73 LYS A C 1
ATOM 557 O O . LYS A 1 73 ? -22.062 -6.884 6.534 1.00 79.69 73 LYS A O 1
ATOM 562 N N . GLU A 1 74 ? -24.114 -7.764 6.331 1.00 77.69 74 GLU A N 1
ATOM 563 C CA . GLU A 1 74 ? -23.844 -8.906 7.205 1.00 77.69 74 GLU A CA 1
ATOM 564 C C . GLU A 1 74 ? -22.721 -9.777 6.621 1.00 77.69 74 GLU A C 1
ATOM 566 O O . GLU A 1 74 ? -22.782 -10.202 5.469 1.00 77.69 74 GLU A O 1
ATOM 571 N N . GLY A 1 75 ? -21.682 -10.025 7.422 1.00 77.00 75 GLY A N 1
ATOM 572 C CA . GLY A 1 75 ? -20.521 -10.820 7.018 1.00 77.00 75 GLY A CA 1
ATOM 573 C C . GLY A 1 75 ? -19.475 -10.073 6.183 1.00 77.00 75 GLY A C 1
ATOM 574 O O . GLY A 1 75 ? -18.440 -10.664 5.868 1.00 77.00 75 GLY A O 1
ATOM 575 N N . GLU A 1 76 ? -19.687 -8.795 5.852 1.00 81.94 76 GLU A N 1
ATOM 576 C CA . GLU A 1 76 ? -18.690 -8.001 5.136 1.00 81.94 76 GLU A CA 1
ATOM 577 C C . GLU A 1 76 ? -17.503 -7.661 6.046 1.00 81.94 76 GLU A C 1
ATOM 579 O O . GLU A 1 76 ? -17.652 -7.213 7.185 1.00 81.94 76 GLU A O 1
ATOM 584 N N . ARG A 1 77 ? -16.289 -7.872 5.532 1.00 86.88 77 ARG A N 1
ATOM 585 C CA . ARG A 1 77 ? -15.062 -7.581 6.270 1.00 86.88 77 ARG A CA 1
ATOM 586 C C . ARG A 1 77 ? -14.586 -6.152 6.018 1.00 86.88 77 ARG A C 1
ATOM 588 O O . ARG A 1 77 ? -14.578 -5.720 4.860 1.00 86.88 77 ARG A O 1
ATOM 595 N N . PRO A 1 78 ? -14.108 -5.446 7.059 1.00 90.62 78 PRO A N 1
ATOM 596 C CA . PRO A 1 78 ? -13.494 -4.139 6.893 1.00 90.62 78 PRO A CA 1
ATOM 597 C C . PRO A 1 78 ? -12.288 -4.244 5.965 1.00 90.62 78 PRO A C 1
ATOM 599 O O . PRO A 1 78 ? -11.380 -5.049 6.198 1.00 90.62 78 PRO A O 1
ATOM 602 N N . HIS A 1 79 ? -12.272 -3.423 4.920 1.00 91.44 79 HIS A N 1
ATOM 603 C CA . HIS A 1 79 ? -11.163 -3.418 3.983 1.00 91.44 79 HIS A CA 1
ATOM 604 C C . HIS A 1 79 ? -10.976 -2.075 3.296 1.00 91.44 79 HIS A C 1
ATOM 606 O O . HIS A 1 79 ? -11.888 -1.255 3.218 1.00 91.44 79 HIS A O 1
ATOM 612 N N . ILE A 1 80 ? -9.773 -1.885 2.764 1.00 92.56 80 ILE A N 1
ATOM 613 C CA . ILE A 1 80 ? -9.400 -0.803 1.860 1.00 92.56 80 ILE A CA 1
ATOM 614 C C . ILE A 1 80 ? -8.729 -1.446 0.648 1.00 92.56 80 ILE A C 1
ATOM 616 O O . ILE A 1 80 ? -7.845 -2.280 0.813 1.00 92.56 80 ILE A O 1
ATOM 620 N N . ALA A 1 81 ? -9.112 -1.052 -0.562 1.00 92.69 81 ALA A N 1
ATOM 621 C CA . ALA A 1 81 ? -8.491 -1.486 -1.803 1.00 92.69 81 ALA A CA 1
ATOM 622 C C . ALA A 1 81 ? -8.135 -0.284 -2.681 1.00 92.69 81 ALA A C 1
ATOM 624 O O . ALA A 1 81 ? -8.960 0.599 -2.931 1.00 92.69 81 ALA A O 1
ATOM 625 N N . ILE A 1 82 ? -6.886 -0.252 -3.145 1.00 91.31 82 ILE A N 1
ATOM 626 C CA . ILE A 1 82 ? -6.319 0.863 -3.908 1.00 91.31 82 ILE A CA 1
ATOM 627 C C . ILE A 1 82 ? -5.574 0.296 -5.118 1.00 91.31 82 ILE A C 1
ATOM 629 O O . ILE A 1 82 ? -4.770 -0.618 -4.934 1.00 91.31 82 ILE A O 1
ATOM 633 N N . PRO A 1 83 ? -5.771 0.815 -6.344 1.00 90.88 83 PRO A N 1
ATOM 634 C CA . PRO A 1 83 ? -4.978 0.388 -7.492 1.00 90.88 83 PRO A CA 1
ATOM 635 C C . PRO A 1 83 ? -3.475 0.508 -7.208 1.00 90.88 83 PRO A C 1
ATOM 637 O O . PRO A 1 83 ? -2.994 1.571 -6.800 1.00 90.88 83 PRO A O 1
ATOM 640 N N . VAL A 1 84 ? -2.717 -0.566 -7.457 1.00 92.00 84 VAL A N 1
ATOM 641 C CA . VAL A 1 84 ? -1.257 -0.600 -7.247 1.00 92.00 84 VAL A CA 1
ATOM 642 C C . VAL A 1 84 ? -0.583 0.550 -7.993 1.00 92.00 84 VAL A C 1
ATOM 644 O O . VAL A 1 84 ? 0.290 1.223 -7.447 1.00 92.00 84 VAL A O 1
ATOM 647 N N . THR A 1 85 ? -1.041 0.816 -9.217 1.00 88.06 85 THR A N 1
ATOM 648 C CA . THR A 1 85 ? -0.536 1.880 -10.090 1.00 88.06 85 THR A CA 1
ATOM 649 C C . THR A 1 85 ? -0.688 3.276 -9.493 1.00 88.06 85 THR A C 1
ATOM 651 O O . THR A 1 85 ? 0.083 4.162 -9.844 1.00 88.06 85 THR A O 1
ATOM 654 N N . ALA A 1 86 ? -1.630 3.498 -8.578 1.00 86.31 86 ALA A N 1
ATOM 655 C CA . ALA A 1 86 ? -1.835 4.787 -7.921 1.00 86.31 86 ALA A CA 1
ATOM 656 C C . ALA A 1 86 ? -1.145 4.876 -6.555 1.00 86.31 86 ALA A C 1
ATOM 658 O O . ALA A 1 86 ? -0.718 5.954 -6.120 1.00 86.31 86 ALA A O 1
ATOM 659 N N . PHE A 1 87 ? -1.036 3.738 -5.876 1.00 88.88 87 PHE A N 1
ATOM 660 C CA . PHE A 1 87 ? -0.569 3.678 -4.502 1.00 88.88 87 PHE A CA 1
ATOM 661 C C . PHE A 1 87 ? 0.944 3.506 -4.394 1.00 88.88 87 PHE A C 1
ATOM 663 O O . PHE A 1 87 ? 1.588 4.237 -3.641 1.00 88.88 87 PHE A O 1
ATOM 670 N N . LEU A 1 88 ? 1.512 2.584 -5.173 1.00 92.56 88 LEU A N 1
ATOM 671 C CA . LEU A 1 88 ? 2.909 2.189 -5.059 1.00 92.56 88 LEU A CA 1
ATOM 672 C C . LEU A 1 88 ? 3.804 2.951 -6.035 1.00 92.56 88 LEU A C 1
ATOM 674 O O . LEU A 1 88 ? 3.402 3.406 -7.115 1.00 92.56 88 LEU A O 1
ATOM 678 N N . ARG A 1 89 ? 5.070 3.064 -5.646 1.00 93.69 89 ARG A N 1
ATOM 679 C CA . ARG A 1 89 ? 6.157 3.379 -6.567 1.00 93.69 89 ARG A CA 1
ATOM 680 C C . ARG A 1 89 ? 6.624 2.067 -7.203 1.00 93.69 89 ARG A C 1
ATOM 682 O O . ARG A 1 89 ? 6.696 1.055 -6.513 1.00 93.69 89 ARG A O 1
ATOM 689 N N . MET A 1 90 ? 6.894 2.057 -8.506 1.00 96.00 90 MET A N 1
ATOM 690 C CA . MET A 1 90 ? 7.140 0.805 -9.231 1.00 96.00 90 MET A CA 1
ATOM 691 C C . MET A 1 90 ? 8.336 0.891 -10.170 1.00 96.00 90 MET A C 1
ATOM 693 O O . MET A 1 90 ? 8.529 1.894 -10.851 1.00 96.00 90 MET A O 1
ATOM 697 N N . PHE A 1 91 ? 9.092 -0.194 -10.254 1.00 97.69 91 PHE A N 1
ATOM 698 C CA . PHE A 1 91 ? 10.218 -0.336 -11.169 1.00 97.69 91 PHE A CA 1
ATOM 699 C C . PHE A 1 91 ? 10.075 -1.644 -11.938 1.00 97.69 91 PHE A C 1
ATOM 701 O O . PHE A 1 91 ? 9.890 -2.692 -11.329 1.00 97.69 91 PHE A O 1
ATOM 708 N N . ARG A 1 92 ? 10.146 -1.582 -13.263 1.00 98.00 92 ARG A N 1
ATOM 709 C CA . ARG A 1 92 ? 10.068 -2.726 -14.170 1.00 98.00 92 ARG A CA 1
ATOM 710 C C . ARG A 1 92 ? 11.449 -3.020 -14.748 1.00 98.00 92 ARG A C 1
ATOM 712 O O . ARG A 1 92 ? 12.120 -2.099 -15.204 1.00 98.00 92 ARG A O 1
ATOM 719 N N . SER A 1 93 ? 11.865 -4.275 -14.811 1.00 98.19 93 SER A N 1
ATOM 720 C CA . SER A 1 93 ? 13.150 -4.666 -15.405 1.00 98.19 93 SER A CA 1
ATOM 721 C C . SER A 1 93 ? 13.052 -5.996 -16.146 1.00 98.19 93 SER A C 1
ATOM 723 O O . SER A 1 93 ? 12.221 -6.836 -15.815 1.00 98.19 93 SER A O 1
ATOM 725 N N . ASP A 1 94 ? 13.928 -6.205 -17.128 1.00 97.62 94 ASP A N 1
ATOM 726 C CA . ASP A 1 94 ? 13.984 -7.450 -17.920 1.00 97.62 94 ASP A CA 1
ATOM 727 C C . ASP A 1 94 ? 14.562 -8.638 -17.131 1.00 97.62 94 ASP A C 1
ATOM 729 O O . ASP A 1 94 ? 14.477 -9.791 -17.543 1.00 97.62 94 ASP A O 1
ATOM 733 N N . GLY A 1 95 ? 15.160 -8.363 -15.972 1.00 97.06 95 GLY A N 1
ATOM 734 C CA . GLY A 1 95 ? 15.712 -9.363 -15.069 1.00 97.06 95 GLY A CA 1
ATOM 735 C C . GLY A 1 95 ? 15.697 -8.890 -13.616 1.00 97.06 95 GLY A C 1
ATOM 736 O O . GLY A 1 95 ? 15.357 -7.731 -13.351 1.00 97.06 95 GLY A O 1
ATOM 737 N N . PRO A 1 96 ? 16.075 -9.763 -12.667 1.00 96.38 96 PRO A N 1
ATOM 738 C CA . PRO A 1 96 ? 16.216 -9.387 -11.267 1.00 96.38 96 PRO A CA 1
ATOM 739 C C . PRO A 1 96 ? 17.221 -8.246 -11.097 1.00 96.38 96 PRO A C 1
ATOM 741 O O . PRO A 1 96 ? 18.284 -8.246 -11.720 1.00 96.38 96 PRO A O 1
ATOM 744 N N . VAL A 1 97 ? 16.908 -7.302 -10.212 1.00 97.00 97 VAL A N 1
ATOM 745 C C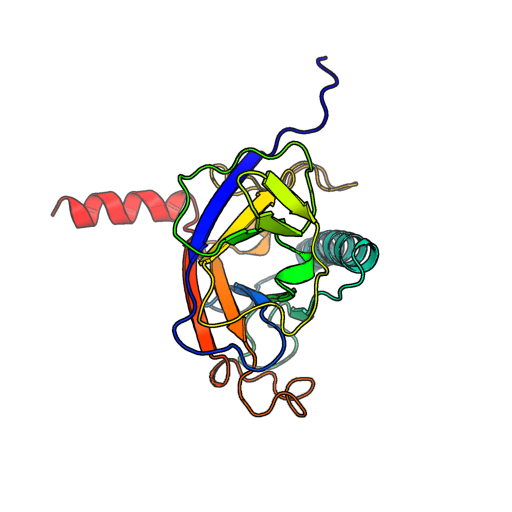A . VAL A 1 97 ? 17.821 -6.215 -9.822 1.00 97.00 97 VAL A CA 1
ATOM 746 C C . VAL A 1 97 ? 18.082 -6.237 -8.314 1.00 97.00 97 VAL A C 1
ATOM 748 O O . VAL A 1 97 ? 17.190 -6.634 -7.559 1.00 97.00 97 VAL A O 1
ATOM 751 N N . PRO A 1 98 ? 19.267 -5.808 -7.841 1.00 96.19 98 PRO A N 1
ATOM 752 C CA . PRO A 1 98 ? 19.533 -5.685 -6.412 1.00 96.19 98 PRO A CA 1
ATOM 753 C C . PRO A 1 98 ? 18.551 -4.730 -5.723 1.00 96.19 98 PRO A C 1
ATOM 755 O O . PRO A 1 98 ? 18.225 -3.669 -6.257 1.00 96.19 98 PRO A O 1
ATOM 758 N N . LEU A 1 99 ? 18.115 -5.099 -4.518 1.00 95.81 99 LEU A N 1
ATOM 759 C CA . LEU A 1 99 ? 17.350 -4.233 -3.621 1.00 95.81 99 LEU A CA 1
ATOM 760 C C . LEU A 1 99 ? 18.261 -3.695 -2.499 1.00 95.81 99 LEU A C 1
ATOM 762 O O . LEU A 1 99 ? 19.195 -4.397 -2.105 1.00 95.81 99 LEU A O 1
ATOM 766 N N . PRO A 1 100 ? 17.987 -2.496 -1.949 1.00 95.88 100 PRO A N 1
ATOM 767 C CA . PRO A 1 100 ? 16.918 -1.573 -2.339 1.00 95.88 100 PRO A CA 1
ATOM 768 C C . PRO A 1 100 ? 17.246 -0.797 -3.625 1.00 95.88 100 PRO A C 1
ATOM 770 O O . PRO A 1 100 ? 18.387 -0.405 -3.863 1.00 95.88 100 PRO A O 1
ATOM 773 N N . ILE A 1 101 ? 16.221 -0.512 -4.430 1.00 95.38 101 ILE A N 1
ATOM 774 C CA . ILE A 1 101 ? 16.319 0.451 -5.529 1.00 95.38 101 ILE A CA 1
ATOM 775 C C . ILE A 1 101 ? 16.273 1.858 -4.935 1.00 95.38 101 ILE A C 1
ATOM 777 O O . ILE A 1 101 ? 15.280 2.270 -4.327 1.00 95.38 101 ILE A O 1
ATOM 781 N N . MET A 1 102 ? 17.349 2.608 -5.156 1.00 92.69 102 MET A N 1
ATOM 782 C CA . MET A 1 102 ? 17.451 4.017 -4.793 1.00 92.69 102 MET A CA 1
ATOM 783 C C . MET A 1 102 ? 17.131 4.872 -6.017 1.00 92.69 102 MET A C 1
ATOM 785 O O . MET A 1 102 ? 17.831 4.811 -7.026 1.00 92.69 102 MET A O 1
ATOM 789 N N . HIS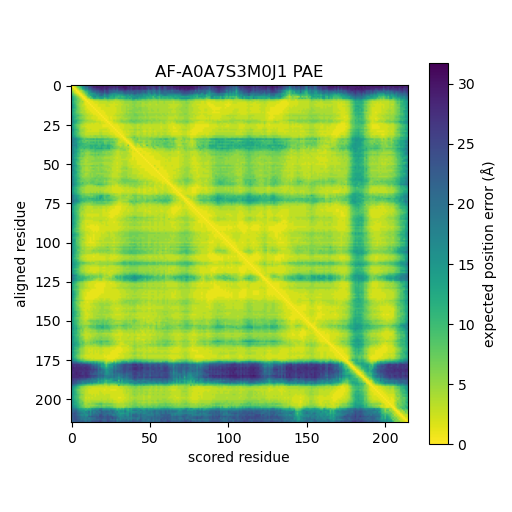 A 1 103 ? 16.074 5.675 -5.928 1.00 93.00 103 HIS A N 1
ATOM 790 C CA . HIS A 1 103 ? 15.653 6.582 -6.994 1.00 93.00 103 HIS A CA 1
ATOM 791 C C . HIS A 1 103 ? 15.269 7.942 -6.393 1.00 93.00 103 HIS A C 1
ATOM 793 O O . HIS A 1 103 ? 14.590 7.949 -5.359 1.00 93.00 103 HIS A O 1
ATOM 799 N N . PRO A 1 104 ? 15.689 9.074 -6.995 1.00 89.62 104 PRO A N 1
ATOM 800 C CA . PRO A 1 104 ? 15.459 10.408 -6.433 1.00 89.62 104 PRO A CA 1
ATOM 801 C C . PRO A 1 104 ? 13.974 10.785 -6.397 1.00 89.62 104 PRO A C 1
ATOM 803 O O . PRO A 1 104 ? 13.528 11.473 -5.476 1.00 89.62 104 PRO A O 1
ATOM 806 N N . ASP A 1 105 ? 13.195 10.303 -7.367 1.00 89.88 105 ASP A N 1
ATOM 807 C CA . ASP A 1 105 ? 11.767 10.588 -7.423 1.00 89.88 105 ASP A CA 1
ATOM 808 C C . ASP A 1 105 ? 10.981 9.771 -6.390 1.00 89.88 105 ASP A C 1
ATOM 810 O O . ASP A 1 105 ? 11.109 8.544 -6.267 1.00 89.88 105 ASP A O 1
ATOM 814 N N . LYS A 1 106 ? 10.109 10.479 -5.667 1.00 80.94 106 LYS A N 1
ATOM 815 C CA . LYS A 1 106 ? 9.275 9.921 -4.593 1.00 80.94 106 LYS A CA 1
ATOM 816 C C . LYS A 1 106 ? 8.085 9.117 -5.112 1.00 80.94 106 LYS A C 1
ATOM 818 O O . LYS A 1 106 ? 7.627 8.210 -4.432 1.00 80.94 106 LYS A O 1
ATOM 823 N N . ASN A 1 107 ? 7.593 9.448 -6.304 1.00 84.81 107 ASN A N 1
ATOM 824 C CA . ASN A 1 107 ? 6.452 8.801 -6.945 1.00 84.81 107 ASN A CA 1
ATOM 825 C C . ASN A 1 107 ? 6.765 8.596 -8.425 1.00 84.81 107 ASN A C 1
ATOM 827 O O . ASN A 1 107 ? 7.450 9.423 -9.020 1.00 84.81 107 ASN A O 1
ATOM 831 N N . GLY A 1 108 ? 6.235 7.528 -9.014 1.00 90.81 108 GLY A N 1
ATOM 832 C CA . GLY A 1 108 ? 6.386 7.251 -10.439 1.00 90.81 108 GLY A CA 1
ATOM 833 C C . GLY A 1 108 ? 6.505 5.765 -10.741 1.00 90.81 108 GLY A C 1
ATOM 834 O O . GLY A 1 108 ? 6.370 4.911 -9.852 1.00 90.81 108 GLY A O 1
ATOM 835 N N . THR A 1 109 ? 6.679 5.479 -12.023 1.00 94.75 109 THR A N 1
ATOM 836 C CA . THR A 1 109 ? 6.878 4.138 -12.557 1.00 94.75 109 THR A CA 1
ATOM 837 C C . THR A 1 109 ? 7.960 4.214 -13.620 1.00 94.75 109 THR A C 1
ATOM 839 O O . THR A 1 109 ? 7.878 5.060 -14.508 1.00 94.75 109 THR A O 1
ATOM 842 N N . TRP A 1 110 ? 8.970 3.354 -13.520 1.00 97.25 110 TRP A N 1
ATOM 843 C CA . TRP A 1 110 ? 10.109 3.359 -14.438 1.00 97.25 110 TRP A CA 1
ATOM 844 C C . TRP A 1 110 ? 10.405 1.971 -14.967 1.00 97.25 110 TRP A C 1
ATOM 846 O O . TRP A 1 110 ? 10.087 0.971 -14.328 1.00 97.25 110 TRP A O 1
ATOM 856 N N . HIS A 1 111 ? 11.072 1.928 -16.110 1.00 97.75 111 HIS A N 1
ATOM 857 C CA . HIS A 1 111 ? 11.638 0.731 -16.696 1.00 97.75 111 HIS A CA 1
ATOM 858 C C . HIS A 1 111 ? 13.163 0.851 -16.783 1.00 97.75 111 HIS A C 1
ATOM 860 O O . HIS A 1 111 ? 13.676 1.904 -17.169 1.00 97.75 111 HIS A O 1
ATOM 866 N N . LEU A 1 112 ? 13.888 -0.206 -16.410 1.00 97.69 112 LEU A N 1
ATOM 867 C CA . LEU A 1 112 ? 15.339 -0.266 -16.560 1.00 97.69 112 LEU A CA 1
ATOM 868 C C . LEU A 1 112 ? 15.685 -0.543 -18.021 1.00 97.69 112 LEU A C 1
ATOM 870 O O . LEU A 1 112 ? 15.542 -1.669 -18.481 1.00 97.69 112 LEU A O 1
ATOM 874 N N . SER A 1 113 ? 16.202 0.460 -18.722 1.00 94.75 113 SER A N 1
ATOM 875 C CA . SER A 1 113 ? 16.671 0.329 -20.099 1.00 94.75 113 SER A CA 1
ATOM 876 C C . SER A 1 113 ? 18.108 0.821 -20.201 1.00 94.75 113 SER A C 1
ATOM 878 O O . SER A 1 113 ? 18.433 1.918 -19.750 1.00 94.75 113 SER A O 1
ATOM 880 N N . GLN A 1 114 ? 18.993 -0.013 -20.754 1.00 92.19 114 GLN A N 1
ATOM 881 C CA . GLN A 1 114 ? 20.413 0.315 -20.963 1.00 92.19 114 GLN A CA 1
ATOM 882 C C . GLN A 1 114 ? 21.119 0.853 -19.697 1.00 92.19 114 GLN A C 1
ATOM 884 O O . GLN A 1 114 ? 21.943 1.763 -19.757 1.00 92.19 114 GLN A O 1
ATOM 889 N N . GLY A 1 115 ? 20.779 0.299 -18.527 1.00 93.50 115 GLY A N 1
ATOM 890 C CA . GLY A 1 115 ? 21.365 0.692 -17.239 1.00 93.50 115 GLY A CA 1
ATOM 891 C C . GLY A 1 115 ? 20.780 1.962 -16.612 1.00 93.50 115 GLY A C 1
ATOM 892 O O . GLY A 1 115 ? 21.279 2.394 -15.577 1.00 93.50 115 GLY A O 1
ATOM 893 N N . SER A 1 116 ? 19.733 2.552 -17.197 1.00 95.56 116 SER A N 1
ATOM 894 C CA . SER A 1 116 ? 19.065 3.754 -16.680 1.00 95.56 116 SER A CA 1
ATOM 895 C C . SER A 1 116 ? 17.568 3.534 -16.459 1.00 95.56 116 SER A C 1
ATOM 897 O O . SER A 1 116 ? 16.919 2.804 -17.205 1.00 95.56 116 SER A O 1
ATOM 899 N N . TRP A 1 117 ? 17.006 4.187 -15.439 1.00 97.50 117 TRP A N 1
ATOM 900 C CA . TRP A 1 117 ? 15.568 4.169 -15.161 1.00 97.50 117 TRP A CA 1
ATOM 901 C C . TRP A 1 117 ? 14.854 5.216 -16.014 1.00 97.50 117 TRP A C 1
ATOM 903 O O . TRP A 1 117 ? 15.032 6.415 -15.810 1.00 97.50 117 TRP A O 1
ATOM 913 N N . LEU A 1 118 ? 14.043 4.767 -16.970 1.00 96.88 118 LEU A N 1
ATOM 914 C CA . LEU A 1 118 ? 13.250 5.640 -17.836 1.00 96.88 118 LEU A CA 1
ATOM 915 C C . LEU A 1 118 ? 11.783 5.619 -17.398 1.00 96.88 118 LEU A C 1
ATOM 917 O O . LEU A 1 118 ? 11.260 4.533 -17.140 1.00 96.88 118 LEU A O 1
ATOM 921 N N . PRO A 1 119 ? 11.105 6.775 -17.290 1.00 96.12 119 PRO A N 1
ATOM 922 C CA . PRO A 1 119 ? 9.707 6.812 -16.880 1.00 96.12 119 PRO A CA 1
ATOM 923 C C . PRO A 1 119 ? 8.824 6.108 -17.915 1.00 96.12 119 PRO A C 1
ATOM 925 O O . PRO A 1 119 ? 9.032 6.254 -19.119 1.00 96.12 119 PRO A O 1
ATOM 928 N N . ILE A 1 120 ? 7.825 5.371 -17.437 1.00 94.88 120 ILE A N 1
ATOM 929 C CA . ILE A 1 120 ? 6.815 4.712 -18.272 1.00 94.88 120 ILE A CA 1
ATOM 930 C C . ILE A 1 120 ? 5.407 5.038 -17.772 1.00 94.88 120 ILE A C 1
ATOM 932 O O . ILE A 1 120 ? 5.207 5.402 -16.610 1.00 94.88 120 ILE A O 1
ATOM 936 N N . GLU A 1 121 ? 4.425 4.911 -18.660 1.00 89.81 121 GLU A N 1
ATOM 937 C CA . GLU A 1 121 ? 3.028 5.184 -18.340 1.00 89.81 121 GLU A CA 1
ATOM 938 C C . GLU A 1 121 ? 2.435 4.127 -17.394 1.00 89.81 121 GLU A C 1
ATOM 940 O O . GLU A 1 121 ? 2.743 2.935 -17.460 1.00 89.81 121 GLU A O 1
ATOM 945 N N . ARG A 1 122 ? 1.563 4.583 -16.490 1.00 86.50 122 ARG A N 1
ATOM 946 C CA . ARG A 1 122 ? 0.825 3.745 -15.541 1.00 86.50 122 ARG A CA 1
ATOM 947 C C . ARG A 1 122 ? -0.480 3.274 -16.178 1.00 86.50 122 ARG A C 1
ATOM 949 O O . ARG A 1 122 ? -1.531 3.854 -15.923 1.00 86.50 122 ARG A O 1
ATOM 956 N N . ALA A 1 123 ? -0.405 2.229 -16.990 1.00 80.81 123 ALA A N 1
ATOM 957 C CA . ALA A 1 123 ? -1.579 1.615 -17.601 1.00 80.81 123 ALA A CA 1
ATOM 958 C C . ALA A 1 123 ? -2.095 0.412 -16.787 1.00 80.81 123 ALA A C 1
ATOM 960 O O . ALA A 1 123 ? -1.383 -0.148 -15.950 1.00 80.81 123 ALA A O 1
ATOM 961 N N . ALA A 1 124 ? -3.355 0.024 -17.004 1.00 72.69 124 ALA A N 1
ATOM 962 C CA . ALA A 1 124 ? -3.963 -1.123 -16.322 1.00 72.69 124 ALA A CA 1
ATOM 963 C C . ALA A 1 124 ? -3.344 -2.467 -16.754 1.00 72.69 124 ALA A C 1
ATOM 965 O O . ALA A 1 124 ? -3.322 -3.409 -15.972 1.00 72.69 124 ALA A O 1
ATOM 966 N N . ASP A 1 125 ? -2.802 -2.527 -17.968 1.00 81.44 125 ASP A N 1
ATOM 967 C CA . ASP A 1 125 ? -2.118 -3.667 -18.586 1.00 81.44 125 ASP A CA 1
ATOM 968 C C . ASP A 1 125 ? -0.590 -3.621 -18.401 1.00 81.44 125 ASP A C 1
ATOM 970 O O . ASP A 1 125 ? 0.151 -4.320 -19.086 1.00 81.44 125 ASP A O 1
ATOM 974 N N . LEU A 1 126 ? -0.100 -2.817 -17.449 1.00 92.06 126 LEU A N 1
ATOM 975 C CA . LEU A 1 126 ? 1.329 -2.680 -17.156 1.00 92.06 126 LEU A CA 1
ATOM 976 C C . LEU A 1 126 ? 2.003 -4.010 -16.772 1.00 92.06 126 LEU A C 1
ATOM 978 O O . LEU A 1 126 ? 3.208 -4.167 -16.986 1.00 92.06 126 LEU A O 1
ATOM 982 N N . PHE A 1 127 ? 1.258 -4.921 -16.143 1.00 95.00 127 PHE A N 1
ATOM 983 C CA . PHE A 1 127 ? 1.790 -6.161 -15.587 1.00 95.00 127 PHE A CA 1
ATOM 984 C C . PHE A 1 127 ? 1.768 -7.302 -16.606 1.00 95.00 127 PHE A C 1
ATOM 986 O O . PHE A 1 127 ? 0.734 -7.601 -17.197 1.00 95.00 127 PHE A O 1
ATOM 993 N N . ASP A 1 128 ? 2.897 -7.995 -16.736 1.00 95.38 128 ASP A N 1
ATOM 994 C CA . ASP A 1 128 ? 3.075 -9.132 -17.639 1.00 95.38 128 ASP A CA 1
ATOM 995 C C . ASP A 1 128 ? 3.902 -10.257 -16.986 1.00 95.38 128 ASP A C 1
ATOM 997 O O . ASP A 1 128 ? 4.278 -10.178 -15.812 1.00 95.38 128 ASP A O 1
ATOM 1001 N N . THR A 1 129 ? 4.137 -11.339 -17.732 1.00 97.06 129 THR A N 1
ATOM 1002 C CA . THR A 1 129 ? 4.882 -12.523 -17.265 1.00 97.06 129 THR A CA 1
ATOM 1003 C C . THR A 1 129 ? 6.382 -12.482 -17.539 1.00 97.06 129 THR A C 1
ATOM 1005 O O . THR A 1 129 ? 7.125 -13.318 -17.006 1.00 97.06 129 THR A O 1
ATOM 1008 N N . GLU A 1 130 ? 6.824 -11.531 -18.359 1.00 97.44 130 GLU A N 1
ATOM 1009 C CA . GLU A 1 130 ? 8.180 -11.463 -18.900 1.00 97.44 130 GLU A CA 1
ATOM 1010 C C . GLU A 1 130 ? 9.089 -10.628 -17.997 1.00 97.44 130 GLU A C 1
ATOM 1012 O O . GLU A 1 130 ? 10.248 -10.978 -17.782 1.00 97.44 130 GLU A O 1
ATOM 1017 N N . HIS A 1 131 ? 8.552 -9.559 -17.409 1.00 97.75 131 HIS A N 1
ATOM 1018 C CA . HIS A 1 131 ? 9.329 -8.595 -16.643 1.00 97.75 131 HIS A CA 1
ATOM 1019 C C . HIS A 1 131 ? 9.232 -8.821 -15.136 1.00 97.75 131 HIS A C 1
ATOM 1021 O O . HIS A 1 131 ? 8.255 -9.339 -14.589 1.00 97.75 131 HIS A O 1
ATOM 1027 N N . TYR A 1 132 ? 10.269 -8.364 -14.444 1.00 98.00 132 TYR A N 1
ATOM 1028 C CA . TYR A 1 132 ? 10.296 -8.235 -12.998 1.00 98.00 132 TYR A CA 1
ATOM 1029 C C . TYR A 1 132 ? 9.732 -6.875 -12.603 1.00 98.00 132 TYR A C 1
ATOM 1031 O O . TYR A 1 132 ? 10.000 -5.864 -13.252 1.00 98.00 132 TYR A O 1
ATOM 1039 N N . PHE A 1 133 ? 8.977 -6.851 -11.512 1.00 97.62 133 PHE A N 1
ATOM 1040 C CA . PHE A 1 133 ? 8.378 -5.654 -10.946 1.00 97.62 133 PHE A CA 1
ATOM 1041 C C . PHE A 1 133 ? 8.847 -5.501 -9.503 1.00 97.62 133 PHE A C 1
ATOM 1043 O O . PHE A 1 133 ? 8.547 -6.337 -8.654 1.00 97.62 133 PHE A O 1
ATOM 1050 N N . THR A 1 134 ? 9.563 -4.424 -9.200 1.00 97.88 134 THR A N 1
ATOM 1051 C CA . THR A 1 134 ? 9.812 -3.995 -7.825 1.00 97.88 134 THR A CA 1
ATOM 1052 C C . THR A 1 134 ? 8.732 -3.010 -7.409 1.00 97.88 134 THR A C 1
ATOM 1054 O O . THR A 1 134 ? 8.648 -1.895 -7.925 1.00 97.88 134 THR A O 1
ATOM 1057 N N . LEU A 1 135 ? 7.907 -3.441 -6.463 1.00 96.69 135 LEU A N 1
ATOM 1058 C CA . LEU A 1 135 ? 6.840 -2.678 -5.843 1.00 96.69 135 LEU A CA 1
ATOM 1059 C C . LEU A 1 135 ? 7.375 -2.059 -4.556 1.00 96.69 135 LEU A C 1
ATOM 1061 O O . LEU A 1 135 ? 7.882 -2.763 -3.683 1.00 96.69 135 LEU A O 1
ATOM 1065 N N . VAL A 1 136 ? 7.279 -0.740 -4.446 1.00 95.88 136 VAL A N 1
ATOM 1066 C CA . VAL A 1 136 ? 7.776 0.010 -3.297 1.00 95.88 136 VAL A CA 1
ATOM 1067 C C . VAL A 1 136 ? 6.607 0.669 -2.591 1.00 95.88 136 VAL A C 1
ATOM 1069 O O . VAL A 1 136 ? 5.955 1.567 -3.134 1.00 95.88 136 VAL A O 1
ATOM 1072 N N . PHE A 1 137 ? 6.369 0.215 -1.366 1.00 93.12 137 PHE A N 1
ATOM 1073 C CA . PHE A 1 137 ? 5.461 0.849 -0.431 1.00 93.12 137 PHE A CA 1
ATOM 1074 C C . PHE A 1 137 ? 6.280 1.638 0.581 1.00 93.12 137 PHE A C 1
ATOM 1076 O O . PHE A 1 137 ? 7.141 1.086 1.262 1.00 93.12 137 PHE A O 1
ATOM 1083 N N . ASN A 1 138 ? 5.977 2.921 0.716 1.00 90.75 138 ASN A N 1
ATOM 1084 C CA . ASN A 1 138 ? 6.460 3.725 1.820 1.00 90.75 138 ASN A CA 1
ATOM 1085 C C . ASN A 1 138 ? 5.360 4.659 2.307 1.00 90.75 138 ASN A C 1
ATOM 1087 O O . ASN A 1 138 ? 4.419 4.996 1.586 1.00 90.75 138 ASN A O 1
ATOM 1091 N N . THR A 1 139 ? 5.459 5.049 3.569 1.00 87.56 139 THR A N 1
ATOM 1092 C CA . THR A 1 139 ? 4.473 5.932 4.178 1.00 87.56 139 THR A CA 1
ATOM 1093 C C . THR A 1 139 ? 5.114 6.791 5.254 1.00 87.56 139 THR A C 1
ATOM 1095 O O . THR A 1 139 ? 5.968 6.353 6.024 1.00 87.56 139 THR A O 1
ATOM 1098 N N . THR A 1 140 ? 4.697 8.051 5.291 1.00 89.19 140 THR A N 1
ATOM 1099 C CA . THR A 1 140 ? 4.982 8.994 6.378 1.00 89.19 140 THR A CA 1
ATOM 1100 C C . THR A 1 140 ? 3.827 9.064 7.372 1.00 89.19 140 THR A C 1
ATOM 1102 O O . THR A 1 140 ? 3.865 9.893 8.273 1.00 89.19 140 THR A O 1
ATOM 1105 N N . TYR A 1 141 ? 2.766 8.278 7.152 1.00 89.00 141 TYR A N 1
ATOM 1106 C CA . TYR A 1 141 ? 1.503 8.379 7.882 1.00 89.00 141 TYR A CA 1
ATOM 1107 C C . TYR A 1 141 ? 1.209 7.174 8.762 1.00 89.00 141 TYR A C 1
ATOM 1109 O O . TYR A 1 141 ? 0.281 7.227 9.563 1.00 89.00 141 TYR A O 1
ATOM 1117 N N . ILE A 1 142 ? 1.962 6.085 8.608 1.00 90.81 142 ILE A N 1
ATOM 1118 C CA . ILE A 1 142 ? 1.800 4.875 9.406 1.00 90.81 142 ILE A CA 1
ATOM 1119 C C . ILE A 1 142 ? 3.172 4.447 9.908 1.00 90.81 142 ILE A C 1
ATOM 1121 O O . ILE A 1 142 ? 4.097 4.233 9.128 1.00 90.81 142 ILE A O 1
ATOM 1125 N N . ASP A 1 143 ? 3.282 4.310 11.219 1.00 91.62 143 ASP A N 1
ATOM 1126 C CA . ASP A 1 143 ? 4.400 3.667 11.883 1.00 91.62 143 ASP A CA 1
ATOM 1127 C C . ASP A 1 143 ? 3.942 2.271 12.312 1.00 91.62 143 ASP A C 1
ATOM 1129 O O . ASP A 1 143 ? 3.256 2.105 13.324 1.00 91.62 143 ASP A O 1
ATOM 1133 N N . PHE A 1 144 ? 4.283 1.257 11.513 1.00 89.50 144 PHE A N 1
ATOM 1134 C CA . PHE A 1 144 ? 3.933 -0.129 11.822 1.00 89.50 144 PHE A CA 1
ATOM 1135 C C . PHE A 1 144 ? 4.702 -0.673 13.026 1.00 89.50 144 PHE A C 1
ATOM 1137 O O . PHE A 1 144 ? 4.203 -1.573 13.696 1.00 89.50 144 PHE A O 1
ATOM 1144 N N . TYR A 1 145 ? 5.881 -0.135 13.352 1.00 88.12 145 TYR A N 1
ATOM 1145 C CA . TYR A 1 145 ? 6.618 -0.574 14.534 1.00 88.12 145 TYR A CA 1
ATOM 1146 C C . TYR A 1 145 ? 5.873 -0.163 15.808 1.00 88.12 145 TYR A C 1
ATOM 1148 O O . TYR A 1 145 ? 5.591 -1.020 16.647 1.00 88.12 145 TYR A O 1
ATOM 1156 N N . LEU A 1 146 ? 5.480 1.112 15.900 1.00 90.44 146 LEU A N 1
ATOM 1157 C CA . LEU A 1 146 ? 4.703 1.654 17.021 1.00 90.44 146 LEU A CA 1
ATOM 1158 C C . LEU A 1 146 ? 3.202 1.359 16.942 1.00 90.44 146 LEU A C 1
ATOM 1160 O O . LEU A 1 146 ? 2.499 1.599 17.921 1.00 90.44 146 LEU A O 1
ATOM 1164 N N . TRP A 1 147 ? 2.723 0.857 15.802 1.00 93.19 147 TRP A N 1
ATOM 1165 C CA . TRP A 1 147 ? 1.311 0.600 15.513 1.00 93.19 147 TRP A CA 1
ATOM 1166 C C . TRP A 1 147 ? 0.445 1.863 15.581 1.00 93.19 147 TRP A C 1
ATOM 1168 O O . TRP A 1 147 ? -0.584 1.917 16.250 1.00 93.19 147 TRP A O 1
ATOM 1178 N N . LYS A 1 148 ? 0.878 2.924 14.894 1.00 93.00 148 LYS A N 1
ATOM 1179 C CA . LYS A 1 148 ? 0.218 4.235 14.941 1.00 93.00 148 LYS A CA 1
ATOM 1180 C C . LYS A 1 148 ? 0.042 4.834 13.562 1.00 93.00 148 LYS A C 1
ATOM 1182 O O . LYS A 1 148 ? 0.942 4.774 12.729 1.00 93.00 148 LYS A O 1
ATOM 1187 N N . PHE A 1 149 ? -1.074 5.522 13.369 1.00 91.00 149 PHE A N 1
ATOM 1188 C CA . PHE A 1 149 ? -1.112 6.619 12.422 1.00 91.00 149 PHE A CA 1
ATOM 1189 C C . PHE A 1 149 ? -0.324 7.798 12.987 1.00 91.00 149 PHE A C 1
ATOM 1191 O O . PHE A 1 149 ? -0.456 8.159 14.159 1.00 91.00 149 PHE A O 1
ATOM 1198 N N . VAL A 1 150 ? 0.482 8.421 12.143 1.00 91.00 150 VAL A N 1
ATOM 1199 C CA . VAL A 1 150 ? 1.310 9.575 12.485 1.00 91.00 150 VAL A CA 1
ATOM 1200 C C . VAL A 1 150 ? 1.087 10.676 11.461 1.00 91.00 150 VAL A C 1
ATOM 1202 O O . VAL A 1 150 ? 0.738 10.411 10.314 1.00 91.00 150 VAL A O 1
ATOM 1205 N N . SER A 1 151 ? 1.257 11.928 11.879 1.00 87.62 151 SER A N 1
ATOM 1206 C CA . SER A 1 151 ? 1.202 13.088 10.980 1.00 87.62 151 SER A CA 1
ATOM 1207 C C . SER A 1 151 ? -0.061 13.165 10.106 1.00 87.62 151 SER A C 1
ATOM 1209 O O . SER A 1 151 ? -0.011 13.686 8.990 1.00 87.62 151 SER A O 1
ATOM 1211 N N . ILE A 1 152 ? -1.201 12.673 10.600 1.00 83.88 152 ILE A N 1
ATOM 1212 C CA . ILE A 1 152 ? -2.476 12.780 9.895 1.00 83.88 152 ILE A CA 1
ATOM 1213 C C . ILE A 1 152 ? -2.916 14.249 9.926 1.00 83.88 152 ILE A C 1
ATOM 1215 O O . ILE A 1 152 ? -3.018 14.829 11.014 1.00 83.88 152 ILE A O 1
ATOM 1219 N N . PRO A 1 153 ? -3.189 14.876 8.767 1.00 81.94 153 PRO A N 1
ATOM 1220 C CA . PRO A 1 153 ? -3.659 16.255 8.712 1.00 81.94 153 PRO A CA 1
ATOM 1221 C C . PRO A 1 153 ? -4.847 16.487 9.654 1.00 81.94 153 PRO A C 1
ATOM 1223 O O . PRO A 1 153 ? -5.796 15.707 9.659 1.00 81.94 153 PRO A O 1
ATOM 1226 N N . ALA A 1 154 ? -4.778 17.549 10.460 1.00 83.75 154 ALA A N 1
ATOM 1227 C CA . ALA A 1 154 ? -5.759 17.937 11.485 1.00 83.75 154 ALA A CA 1
ATOM 1228 C C . ALA A 1 154 ? -5.981 16.963 12.666 1.00 83.75 154 ALA A C 1
ATOM 1230 O O . ALA A 1 154 ? -6.510 17.398 13.685 1.00 83.75 154 ALA A O 1
ATOM 1231 N N . LEU A 1 155 ? -5.565 15.695 12.576 1.00 82.88 155 LEU A N 1
ATOM 1232 C CA . LEU A 1 155 ? -5.767 14.688 13.631 1.00 82.88 155 LEU A CA 1
ATOM 1233 C C . LEU A 1 155 ? -4.494 14.365 14.429 1.00 82.88 155 LEU A C 1
ATOM 1235 O O . LEU A 1 155 ? -4.588 13.872 15.548 1.00 82.88 155 LEU A O 1
ATOM 1239 N N . GLY A 1 156 ? -3.307 14.654 13.887 1.00 87.12 156 GLY A N 1
ATOM 1240 C CA . GLY A 1 156 ? -2.037 14.369 14.553 1.00 87.12 156 GLY A CA 1
ATOM 1241 C C . GLY A 1 156 ? -1.685 12.883 14.502 1.00 87.12 156 GLY A C 1
ATOM 1242 O O . GLY A 1 156 ? -1.547 12.320 13.415 1.00 87.12 156 GLY A O 1
ATOM 1243 N N . SER A 1 157 ? -1.489 12.257 15.662 1.00 89.81 157 SER A N 1
ATOM 1244 C CA . SER A 1 157 ? -1.225 10.820 15.775 1.00 89.81 157 SER A CA 1
ATOM 1245 C C . SER A 1 157 ? -2.391 10.088 16.435 1.00 89.81 157 SER A C 1
ATOM 1247 O O . SER A 1 157 ? -3.068 10.619 17.312 1.00 89.81 157 SER A O 1
ATOM 1249 N N . LEU A 1 158 ? -2.621 8.853 16.000 1.00 91.50 158 LEU A N 1
ATOM 1250 C CA . LEU A 1 158 ? -3.699 7.993 16.477 1.00 91.50 158 LEU A CA 1
ATOM 1251 C C . LEU A 1 158 ? -3.174 6.565 16.585 1.00 91.50 158 LEU A C 1
ATOM 1253 O O . LEU A 1 158 ? -2.499 6.084 15.679 1.00 91.50 158 LEU A O 1
ATOM 1257 N N . ASP A 1 159 ? -3.494 5.876 17.673 1.00 92.19 159 ASP A N 1
ATOM 1258 C CA . ASP A 1 159 ? -3.169 4.457 17.803 1.00 92.19 159 ASP A CA 1
ATOM 1259 C C . ASP A 1 159 ? -4.002 3.630 16.815 1.00 92.19 159 ASP A C 1
ATOM 1261 O O . ASP A 1 159 ? -5.230 3.762 16.798 1.00 92.19 159 ASP A O 1
ATOM 1265 N N . LEU A 1 160 ? -3.359 2.785 16.001 1.00 91.50 160 LEU A N 1
ATOM 1266 C CA . LEU A 1 160 ? -4.062 1.916 15.053 1.00 91.50 160 LEU A CA 1
ATOM 1267 C C . LEU A 1 160 ? -5.039 0.988 15.778 1.00 91.50 160 LEU A C 1
ATOM 1269 O O . LEU A 1 160 ? -6.114 0.716 15.246 1.00 91.50 160 LEU A O 1
ATOM 1273 N N . ALA A 1 161 ? -4.730 0.577 17.012 1.00 91.12 161 ALA A N 1
ATOM 1274 C CA . ALA A 1 161 ? -5.618 -0.243 17.831 1.00 91.12 161 ALA A CA 1
ATOM 1275 C C . ALA A 1 161 ? -6.932 0.474 18.190 1.00 91.12 161 ALA A C 1
ATOM 1277 O O . ALA A 1 161 ? -7.935 -0.180 18.461 1.00 91.12 161 ALA A O 1
ATOM 1278 N N . THR A 1 162 ? -6.977 1.812 18.125 1.00 88.38 162 THR A N 1
ATOM 1279 C CA . THR A 1 162 ? -8.231 2.572 18.304 1.00 88.38 162 THR A CA 1
ATOM 1280 C C . THR A 1 162 ? -9.240 2.267 17.198 1.00 88.38 162 THR A C 1
ATOM 1282 O O . THR A 1 162 ? -10.447 2.363 17.423 1.00 88.38 162 THR A O 1
ATOM 1285 N N . LEU A 1 163 ? -8.755 1.929 15.998 1.00 86.31 163 LEU A N 1
ATOM 1286 C CA . LEU A 1 163 ? -9.607 1.548 14.877 1.00 86.31 163 LEU A CA 1
ATOM 1287 C C . LEU A 1 163 ? -9.692 0.031 14.756 1.00 86.31 163 LEU A C 1
ATOM 1289 O O . LEU A 1 163 ? -10.790 -0.501 14.761 1.00 86.31 163 LEU A O 1
ATOM 1293 N N . CYS A 1 164 ? -8.555 -0.658 14.692 1.00 86.75 164 CYS A N 1
ATOM 1294 C CA . CYS A 1 164 ? -8.480 -2.077 14.342 1.00 86.75 164 CYS A CA 1
ATOM 1295 C C . CYS A 1 164 ? -8.543 -3.026 15.553 1.00 86.75 164 CYS A C 1
ATOM 1297 O O . CYS A 1 164 ? -8.572 -4.243 15.379 1.00 86.75 164 CYS A O 1
ATOM 1299 N N . GLY A 1 165 ? -8.552 -2.501 16.7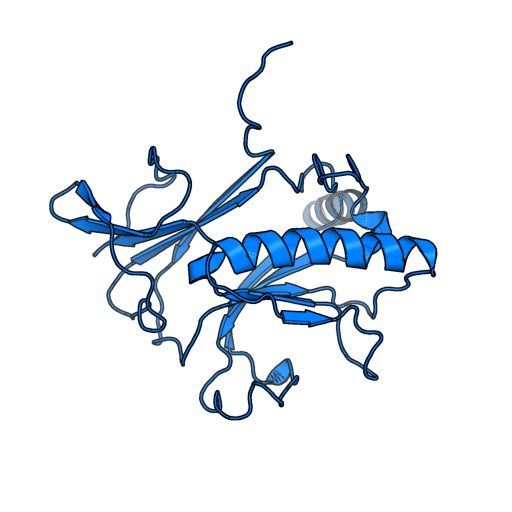82 1.00 87.12 165 GLY A N 1
ATOM 1300 C CA . GLY A 1 165 ? -8.463 -3.310 17.997 1.00 87.12 165 GLY A CA 1
ATOM 1301 C C . GLY A 1 165 ? -7.156 -4.106 18.064 1.00 87.12 165 GLY A C 1
ATOM 1302 O O . GLY A 1 165 ? -6.080 -3.582 17.774 1.00 87.12 165 GLY A O 1
ATOM 1303 N N . SER A 1 166 ? -7.262 -5.378 18.446 1.00 88.00 166 SER A N 1
ATOM 1304 C CA . SER A 1 166 ? -6.150 -6.335 18.508 1.00 88.00 166 SER A CA 1
ATOM 1305 C C . SER A 1 166 ? -5.952 -7.147 17.226 1.00 88.00 166 SER A C 1
ATOM 1307 O O . SER A 1 166 ? -5.154 -8.077 17.219 1.00 88.00 166 SER A O 1
ATOM 1309 N N . GLN A 1 167 ? -6.690 -6.838 16.159 1.00 90.81 167 GLN A N 1
ATOM 1310 C CA . GLN A 1 167 ? -6.660 -7.638 14.938 1.00 90.81 167 GLN A CA 1
ATOM 1311 C C . GLN A 1 167 ? -5.343 -7.448 14.180 1.00 90.81 167 GLN A C 1
ATOM 1313 O O . GLN A 1 167 ? -4.784 -6.343 14.134 1.00 90.81 167 GLN A O 1
ATOM 1318 N N . ALA A 1 168 ? -4.886 -8.519 13.535 1.00 92.50 168 ALA A N 1
ATOM 1319 C CA . ALA A 1 168 ? -3.832 -8.440 12.539 1.00 92.50 168 ALA A CA 1
ATOM 1320 C C . ALA A 1 168 ? -4.319 -7.676 11.299 1.00 92.50 168 ALA A C 1
ATOM 1322 O O . ALA A 1 168 ? -5.486 -7.756 10.905 1.00 92.50 168 ALA A O 1
ATOM 1323 N N . LEU A 1 169 ? -3.410 -6.931 10.671 1.00 93.31 169 LEU A N 1
ATOM 1324 C CA . LEU A 1 169 ? -3.673 -6.263 9.402 1.00 93.31 169 LEU A CA 1
ATOM 1325 C C . LEU A 1 169 ? -3.144 -7.127 8.259 1.00 93.31 169 LEU A C 1
ATOM 1327 O O . LEU A 1 169 ? -1.931 -7.269 8.093 1.00 93.31 169 LEU A O 1
ATOM 1331 N N . HIS A 1 170 ? -4.044 -7.655 7.435 1.00 94.00 170 HIS A N 1
ATOM 1332 C CA . HIS A 1 170 ? -3.674 -8.411 6.243 1.00 94.00 170 HIS A CA 1
ATOM 1333 C C . HIS A 1 170 ? -3.490 -7.452 5.073 1.00 94.00 170 HIS A C 1
ATOM 1335 O O . HIS A 1 170 ? -4.400 -6.707 4.718 1.00 94.00 170 HIS A O 1
ATOM 1341 N N . THR A 1 171 ? -2.309 -7.467 4.468 1.00 93.50 171 THR A N 1
ATOM 1342 C CA . THR A 1 171 ? -1.997 -6.707 3.258 1.00 93.50 171 THR A CA 1
ATOM 1343 C C . THR A 1 171 ? -1.934 -7.659 2.075 1.00 93.50 171 THR A C 1
ATOM 1345 O O . THR A 1 171 ? -1.235 -8.667 2.130 1.00 93.50 171 THR A O 1
ATOM 1348 N N . LEU A 1 172 ? -2.638 -7.338 0.994 1.00 94.44 172 LEU A N 1
ATOM 1349 C CA . LEU A 1 172 ? -2.758 -8.201 -0.176 1.00 94.44 172 LEU A CA 1
ATOM 1350 C C . LEU A 1 172 ? -2.355 -7.468 -1.448 1.00 94.44 172 LEU A C 1
ATOM 1352 O O . LEU A 1 172 ? -2.565 -6.264 -1.570 1.00 94.44 172 LEU A O 1
ATOM 1356 N N . ILE A 1 173 ? -1.859 -8.217 -2.427 1.00 94.69 173 ILE A N 1
ATOM 1357 C CA . ILE A 1 173 ? -1.821 -7.792 -3.828 1.00 94.69 173 ILE A CA 1
ATOM 1358 C C . ILE A 1 173 ? -2.661 -8.780 -4.621 1.00 94.69 173 ILE A C 1
ATOM 1360 O O . ILE A 1 173 ? -2.369 -9.975 -4.596 1.00 94.69 173 ILE A O 1
ATOM 1364 N N . TYR A 1 174 ? -3.698 -8.303 -5.302 1.00 94.25 174 TYR A N 1
ATOM 1365 C CA . TYR A 1 174 ? -4.670 -9.163 -5.980 1.00 94.25 174 TYR A CA 1
ATOM 1366 C C . TYR A 1 174 ? -5.268 -8.502 -7.226 1.00 94.25 174 TYR A C 1
ATOM 1368 O O . TYR A 1 174 ? -5.125 -7.295 -7.423 1.00 94.25 174 TYR A O 1
ATOM 1376 N N . ASP A 1 175 ? -5.957 -9.292 -8.048 1.00 92.44 175 ASP A N 1
ATOM 1377 C CA . ASP A 1 175 ? -6.906 -8.797 -9.049 1.00 92.44 175 ASP A CA 1
ATOM 1378 C C . ASP A 1 175 ? -8.316 -9.366 -8.836 1.00 92.44 175 ASP A C 1
ATOM 1380 O O . ASP A 1 175 ? -8.511 -10.336 -8.094 1.00 92.44 175 ASP A O 1
ATOM 1384 N N . ASP A 1 176 ? -9.295 -8.743 -9.495 1.00 84.50 176 ASP A N 1
ATOM 1385 C CA . ASP A 1 176 ? -10.717 -9.107 -9.418 1.00 84.50 176 ASP A CA 1
ATOM 1386 C C . ASP A 1 176 ? -11.081 -10.319 -10.320 1.00 84.50 176 ASP A C 1
ATOM 1388 O O . ASP A 1 176 ? -12.242 -10.717 -10.389 1.00 84.50 176 ASP A O 1
ATOM 1392 N N . GLY A 1 177 ? -10.114 -10.943 -11.011 1.00 79.62 177 GLY A N 1
ATOM 1393 C CA . GLY A 1 177 ? -10.354 -12.116 -11.859 1.00 79.62 177 GLY A CA 1
ATOM 1394 C C . GLY A 1 177 ? -11.029 -11.834 -13.216 1.00 79.62 177 GLY A C 1
ATOM 1395 O O . GLY A 1 177 ? -10.937 -10.749 -13.779 1.00 79.62 177 GLY A O 1
ATOM 1396 N N . GLU A 1 178 ? -11.632 -12.871 -13.813 1.00 62.06 178 GLU A N 1
ATOM 1397 C CA . GLU A 1 178 ? -12.099 -12.899 -15.221 1.00 62.06 178 GLU A CA 1
ATOM 1398 C C . GLU A 1 178 ? -13.444 -12.178 -15.451 1.00 62.06 178 GLU A C 1
ATOM 1400 O O . GLU A 1 178 ? -13.742 -11.791 -16.580 1.00 62.06 178 GLU A O 1
ATOM 1405 N N . ASP A 1 179 ? -14.187 -11.879 -14.380 1.00 55.84 179 ASP A N 1
ATOM 1406 C CA . ASP A 1 179 ? -15.534 -11.289 -14.423 1.00 55.84 179 ASP A CA 1
ATOM 1407 C C . ASP A 1 179 ? -15.559 -9.802 -14.027 1.00 55.84 179 ASP A C 1
ATOM 1409 O O . ASP A 1 179 ? -16.557 -9.296 -13.517 1.00 55.84 179 ASP A O 1
ATOM 1413 N N . GLY A 1 180 ? -14.478 -9.056 -14.285 1.00 48.97 180 GLY A N 1
ATOM 1414 C CA . GLY A 1 180 ? -14.318 -7.643 -13.895 1.00 48.97 180 GLY A CA 1
ATOM 1415 C C . GLY A 1 180 ? -15.395 -6.653 -14.388 1.00 48.97 180 GLY A C 1
ATOM 1416 O O . GLY A 1 180 ? -15.302 -5.467 -14.083 1.00 48.97 180 GLY A O 1
ATOM 1417 N N . ARG A 1 181 ? -16.412 -7.107 -15.137 1.00 43.69 181 ARG A N 1
ATOM 1418 C CA . ARG A 1 181 ? -17.611 -6.326 -15.499 1.00 43.69 181 ARG A CA 1
ATOM 1419 C C . ARG A 1 181 ? -18.689 -6.329 -14.410 1.00 43.69 181 ARG A C 1
ATOM 1421 O O . ARG A 1 181 ? -19.429 -5.357 -14.341 1.00 43.69 181 ARG A O 1
ATOM 1428 N N . ASP A 1 182 ? -18.696 -7.332 -13.532 1.00 40.69 182 ASP A N 1
ATOM 1429 C CA . ASP A 1 182 ? -19.623 -7.426 -12.396 1.00 40.69 182 ASP A CA 1
ATOM 1430 C C . ASP A 1 182 ? -18.945 -7.063 -11.060 1.00 40.69 182 ASP A C 1
ATOM 1432 O O . ASP A 1 182 ? -19.608 -6.962 -10.038 1.00 40.69 182 ASP A O 1
ATOM 1436 N N . ALA A 1 183 ? -17.628 -6.817 -11.032 1.00 42.19 183 ALA A N 1
ATOM 1437 C CA . ALA A 1 183 ? -16.857 -6.548 -9.806 1.00 42.19 183 ALA A CA 1
ATOM 1438 C C . ALA A 1 183 ? -17.149 -5.189 -9.134 1.00 42.19 183 ALA A C 1
ATOM 1440 O O . ALA A 1 183 ? -16.766 -4.975 -7.987 1.00 42.19 183 ALA A O 1
ATOM 1441 N N . ALA A 1 184 ? -17.842 -4.272 -9.818 1.00 41.12 184 ALA A N 1
ATOM 1442 C CA . ALA A 1 184 ? -18.407 -3.092 -9.161 1.00 41.12 184 ALA A CA 1
ATOM 1443 C C . ALA A 1 184 ? -19.614 -3.447 -8.263 1.00 41.12 184 ALA A C 1
ATOM 1445 O O . ALA A 1 184 ? -19.953 -2.663 -7.383 1.00 41.12 184 ALA A O 1
ATOM 1446 N N . GLU A 1 185 ? -20.229 -4.621 -8.467 1.00 41.34 185 GLU A N 1
ATOM 1447 C CA . GLU A 1 185 ? -21.374 -5.137 -7.701 1.00 41.34 185 GLU A CA 1
ATOM 1448 C C . GLU A 1 185 ? -21.052 -6.429 -6.916 1.00 41.34 185 GLU A C 1
ATOM 1450 O O . GLU A 1 185 ? -21.702 -6.729 -5.915 1.00 41.34 185 GLU A O 1
ATOM 1455 N N . ALA A 1 186 ? -20.032 -7.192 -7.320 1.00 41.22 186 ALA A N 1
ATOM 1456 C CA . ALA A 1 186 ? -19.606 -8.426 -6.669 1.00 41.22 186 ALA A CA 1
ATOM 1457 C C . ALA A 1 186 ? -18.563 -8.146 -5.574 1.00 41.22 186 ALA A C 1
ATOM 1459 O O . ALA A 1 186 ? -17.365 -8.355 -5.748 1.00 41.22 186 ALA A O 1
ATOM 1460 N N . GLU A 1 187 ? -19.042 -7.723 -4.408 1.00 52.34 187 GLU A N 1
ATOM 1461 C CA . GLU A 1 187 ? -18.284 -7.593 -3.151 1.00 52.34 187 GLU A CA 1
ATOM 1462 C C . GLU A 1 187 ? -17.909 -8.953 -2.516 1.00 52.34 187 GLU A C 1
ATOM 1464 O O . GLU A 1 187 ? -17.788 -9.087 -1.298 1.00 52.34 187 GLU A O 1
ATOM 1469 N N . ASP A 1 188 ? -17.735 -9.999 -3.325 1.00 53.59 188 ASP A N 1
ATOM 1470 C CA . ASP A 1 188 ? -17.454 -11.341 -2.827 1.00 53.59 188 ASP A CA 1
ATOM 1471 C C . ASP A 1 188 ? -15.941 -11.598 -2.814 1.00 53.59 188 ASP A C 1
ATOM 1473 O O . ASP A 1 188 ? -15.309 -11.885 -3.836 1.00 53.59 188 ASP A O 1
ATOM 1477 N N . PHE A 1 189 ? -15.343 -11.483 -1.625 1.00 56.31 189 PHE A N 1
ATOM 1478 C CA . PHE A 1 189 ? -13.915 -11.702 -1.365 1.00 56.31 189 PHE A CA 1
ATOM 1479 C C . PHE A 1 189 ? -13.402 -13.060 -1.868 1.00 56.31 189 PHE A C 1
ATOM 1481 O O . PHE A 1 189 ? -12.207 -13.202 -2.121 1.00 56.31 189 PHE A O 1
ATOM 1488 N N . GLN A 1 190 ? -14.286 -14.046 -2.050 1.00 56.56 190 GLN A N 1
ATOM 1489 C CA . GLN A 1 190 ? -13.931 -15.375 -2.552 1.00 56.56 190 GLN A CA 1
ATOM 1490 C C . GLN A 1 190 ? -13.499 -15.389 -4.027 1.00 56.56 190 GLN A C 1
ATOM 1492 O O . GLN A 1 190 ? -12.928 -16.379 -4.481 1.00 56.56 190 GLN A O 1
ATOM 1497 N N . ARG A 1 191 ? -13.741 -14.310 -4.784 1.00 69.00 191 ARG A N 1
ATOM 1498 C CA . ARG A 1 191 ? -13.429 -14.242 -6.224 1.00 69.00 191 ARG A CA 1
ATOM 1499 C C . ARG A 1 191 ? -12.071 -13.619 -6.550 1.00 69.00 191 ARG A C 1
ATOM 1501 O O . ARG A 1 191 ? -11.626 -13.697 -7.694 1.00 69.00 191 ARG A O 1
ATOM 1508 N N . ARG A 1 192 ? -11.398 -13.019 -5.563 1.00 83.44 192 ARG A N 1
ATOM 1509 C CA . ARG A 1 192 ? -10.108 -12.340 -5.754 1.00 83.44 192 ARG A CA 1
ATOM 1510 C C . ARG A 1 192 ? -8.994 -13.356 -5.969 1.00 83.44 192 ARG A C 1
ATOM 1512 O O . ARG A 1 192 ? -8.883 -14.337 -5.234 1.00 83.44 192 ARG A O 1
ATOM 1519 N N . ARG A 1 193 ? -8.108 -13.094 -6.930 1.00 89.69 193 ARG A N 1
ATOM 1520 C CA . ARG A 1 193 ? -6.885 -13.892 -7.102 1.00 89.69 193 ARG A CA 1
ATOM 1521 C C . ARG A 1 193 ? -5.735 -13.191 -6.399 1.00 89.69 193 ARG A C 1
ATOM 1523 O O . ARG A 1 193 ? -5.172 -12.233 -6.923 1.00 89.69 193 ARG A O 1
ATOM 1530 N N . ALA A 1 194 ? -5.403 -13.657 -5.198 1.00 91.50 194 ALA A N 1
ATOM 1531 C CA . ALA A 1 194 ? -4.277 -13.130 -4.438 1.00 91.50 194 ALA A CA 1
ATOM 1532 C C . ALA A 1 194 ? -2.940 -13.600 -5.035 1.00 91.50 194 ALA A C 1
ATOM 1534 O O . ALA A 1 194 ? -2.720 -14.788 -5.268 1.00 91.50 194 ALA A O 1
ATOM 1535 N N . PHE A 1 195 ? -2.039 -12.650 -5.265 1.00 93.12 195 PHE A N 1
ATOM 1536 C CA . PHE A 1 195 ? -0.668 -12.877 -5.728 1.00 93.12 195 PHE A CA 1
ATOM 1537 C C . PHE A 1 195 ? 0.348 -12.791 -4.593 1.00 93.12 195 PHE A C 1
ATOM 1539 O O . PHE A 1 195 ? 1.381 -13.458 -4.627 1.00 93.12 195 PHE A O 1
ATOM 1546 N N . LEU A 1 196 ? 0.053 -11.949 -3.607 1.00 93.31 196 LEU A N 1
ATOM 1547 C CA . LEU A 1 196 ? 0.838 -11.757 -2.401 1.00 93.31 196 LEU A CA 1
ATOM 1548 C C . LEU A 1 196 ? -0.123 -11.557 -1.238 1.00 93.31 196 LEU A C 1
ATOM 1550 O O . LEU A 1 196 ? -1.093 -10.808 -1.366 1.00 93.31 196 LEU A O 1
ATOM 1554 N N . GLU A 1 197 ? 0.212 -12.151 -0.104 1.00 93.88 197 GLU A N 1
ATOM 1555 C CA . GLU A 1 197 ? -0.377 -11.809 1.178 1.00 93.88 197 GLU A CA 1
ATOM 1556 C C . GLU A 1 197 ? 0.730 -11.642 2.222 1.00 93.88 197 GLU A C 1
ATOM 1558 O O . GLU A 1 197 ? 1.694 -12.408 2.251 1.00 93.88 197 GLU A O 1
ATOM 1563 N N . MET A 1 198 ? 0.594 -10.616 3.054 1.00 93.38 198 MET A N 1
ATOM 1564 C CA . MET A 1 198 ? 1.425 -10.374 4.225 1.00 93.38 198 MET A CA 1
ATOM 1565 C C . MET A 1 198 ? 0.522 -10.092 5.416 1.00 93.38 198 MET A C 1
ATOM 1567 O O . MET A 1 198 ? -0.427 -9.318 5.309 1.00 93.38 198 MET A O 1
ATOM 1571 N N . GLU A 1 199 ? 0.856 -10.666 6.559 1.00 93.88 199 GLU A N 1
ATOM 1572 C CA . GLU A 1 199 ? 0.184 -10.396 7.822 1.00 93.88 199 GLU A CA 1
ATOM 1573 C C . GLU A 1 199 ? 1.066 -9.490 8.683 1.00 93.88 199 GLU A C 1
ATOM 1575 O O . GLU A 1 199 ? 2.247 -9.765 8.897 1.00 93.88 199 GLU A O 1
ATOM 1580 N N . LEU A 1 200 ? 0.501 -8.378 9.151 1.00 92.31 200 LEU A N 1
ATOM 1581 C CA . LEU A 1 200 ? 1.161 -7.452 10.061 1.00 92.31 200 LEU A CA 1
ATOM 1582 C C . LEU A 1 200 ? 0.510 -7.575 11.436 1.00 92.31 200 LEU A C 1
ATOM 1584 O O . LEU A 1 200 ? -0.675 -7.280 11.598 1.00 92.31 200 LEU A O 1
ATOM 1588 N N . LEU A 1 201 ? 1.299 -7.990 12.425 1.00 92.94 201 LEU A N 1
ATOM 1589 C CA . LEU A 1 201 ? 0.816 -8.197 13.786 1.00 92.94 201 LEU A CA 1
ATOM 1590 C C . LEU A 1 201 ? 0.935 -6.924 14.639 1.00 92.94 201 LEU A C 1
ATOM 1592 O O . LEU A 1 201 ? 1.975 -6.235 14.597 1.00 92.94 201 LEU A O 1
ATOM 1596 N N . PRO A 1 202 ? -0.079 -6.628 15.473 1.00 91.50 202 PRO A N 1
ATOM 1597 C CA . PRO A 1 202 ? 0.025 -5.567 16.460 1.00 91.50 202 PRO A CA 1
ATOM 1598 C C . PRO A 1 202 ? 1.099 -5.906 17.510 1.00 91.50 202 PRO A C 1
ATOM 1600 O O . PRO A 1 202 ? 1.380 -7.080 17.744 1.00 91.50 202 PRO A O 1
ATOM 1603 N N . PRO A 1 203 ? 1.700 -4.906 18.184 1.00 91.12 203 PRO A N 1
ATOM 1604 C CA . PRO A 1 203 ? 2.847 -5.111 19.069 1.00 91.12 203 PRO A CA 1
ATOM 1605 C C . PRO A 1 203 ? 2.658 -6.191 20.138 1.00 91.12 203 PRO A C 1
ATOM 1607 O O . PRO A 1 203 ? 3.587 -6.945 20.398 1.00 91.12 203 PRO A O 1
ATOM 1610 N N . HIS A 1 204 ? 1.461 -6.302 20.720 1.00 86.56 204 HIS A N 1
ATOM 1611 C CA . HIS A 1 204 ? 1.172 -7.303 21.750 1.00 86.56 204 HIS A CA 1
ATOM 1612 C C . HIS A 1 204 ? 1.168 -8.742 21.211 1.00 86.56 204 HIS A C 1
ATOM 1614 O O . HIS A 1 204 ? 1.575 -9.641 21.931 1.00 86.56 204 HIS A O 1
ATOM 1620 N N . ALA A 1 205 ? 0.785 -8.952 19.948 1.00 87.44 205 ALA A N 1
ATOM 1621 C CA . ALA A 1 205 ? 0.728 -10.277 19.326 1.00 87.44 205 ALA A CA 1
ATOM 1622 C C . ALA A 1 205 ? 2.090 -10.753 18.780 1.00 87.44 205 ALA A C 1
ATOM 1624 O O . ALA A 1 205 ? 2.244 -11.914 18.419 1.00 87.44 205 ALA A O 1
ATOM 1625 N N . ARG A 1 206 ? 3.102 -9.873 18.711 1.00 85.38 206 ARG A N 1
ATOM 1626 C CA . ARG A 1 206 ? 4.439 -10.230 18.193 1.00 85.38 206 ARG A CA 1
ATOM 1627 C C . ARG A 1 206 ? 5.198 -11.164 19.133 1.00 85.38 206 ARG A C 1
ATOM 1629 O O . ARG A 1 206 ? 5.900 -12.049 18.670 1.00 85.38 206 ARG A O 1
ATOM 1636 N N . HIS A 1 207 ? 5.056 -10.957 20.441 1.00 71.81 207 HIS A N 1
ATOM 1637 C CA . HIS A 1 207 ? 5.813 -11.699 21.451 1.00 71.81 207 HIS A CA 1
ATOM 1638 C C . HIS A 1 207 ? 5.273 -13.110 21.705 1.00 71.81 207 HIS A C 1
ATOM 1640 O O . HIS A 1 207 ? 6.038 -13.983 22.099 1.00 71.81 207 HIS A O 1
ATOM 1646 N N . GLU A 1 208 ? 3.988 -13.355 21.444 1.00 61.97 208 GLU A N 1
ATOM 1647 C CA . GLU A 1 208 ? 3.386 -14.687 21.599 1.00 61.97 208 GLU A CA 1
ATOM 1648 C C . GLU A 1 208 ? 3.968 -15.695 20.590 1.00 61.97 208 GLU A C 1
ATOM 1650 O O . GLU A 1 208 ? 4.123 -16.868 20.914 1.00 61.97 208 GLU A O 1
ATOM 1655 N N . GLN A 1 209 ? 4.389 -15.240 19.402 1.00 57.97 209 GLN A N 1
ATOM 1656 C CA . GLN A 1 209 ? 5.029 -16.104 18.402 1.00 57.97 209 GLN A CA 1
ATOM 1657 C C . GLN A 1 209 ? 6.478 -16.475 18.748 1.00 57.97 209 GLN A C 1
ATOM 1659 O O . GLN A 1 209 ? 6.912 -17.583 18.434 1.00 57.97 209 GLN A O 1
ATOM 1664 N N . ASP A 1 210 ? 7.225 -15.591 19.415 1.00 56.25 210 ASP A N 1
ATOM 1665 C CA . ASP A 1 210 ? 8.618 -15.867 19.796 1.00 56.25 210 ASP A CA 1
ATOM 1666 C C . ASP A 1 210 ? 8.711 -16.989 20.849 1.00 56.25 210 ASP A C 1
ATOM 1668 O O . ASP A 1 210 ? 9.674 -17.759 20.853 1.00 56.25 210 ASP A O 1
ATOM 1672 N N . GLU A 1 211 ? 7.703 -17.125 21.720 1.00 55.44 211 GLU A N 1
ATOM 1673 C CA . GLU A 1 211 ? 7.649 -18.205 22.715 1.00 55.44 211 GLU A CA 1
ATOM 1674 C C . GLU A 1 211 ? 7.291 -19.569 22.107 1.00 55.44 211 GLU A C 1
ATOM 1676 O O . GLU A 1 211 ? 7.790 -20.591 22.584 1.00 55.44 211 GLU A O 1
ATOM 1681 N N . ASP A 1 212 ? 6.481 -19.598 21.045 1.00 54.41 212 ASP A N 1
ATOM 1682 C CA . ASP A 1 212 ? 6.103 -20.835 20.350 1.00 54.41 212 ASP A CA 1
ATOM 1683 C C . ASP A 1 212 ? 7.204 -21.347 19.407 1.00 54.41 212 ASP A C 1
ATOM 1685 O O . ASP A 1 212 ? 7.339 -22.553 19.227 1.00 54.41 212 ASP A O 1
ATOM 1689 N N . VAL A 1 213 ? 8.047 -20.467 18.849 1.00 55.19 213 VAL A N 1
ATOM 1690 C CA . VAL A 1 213 ? 9.228 -20.873 18.054 1.00 55.19 213 VAL A CA 1
ATOM 1691 C C . VAL A 1 213 ? 10.365 -21.402 18.943 1.00 55.19 213 VAL A C 1
ATOM 1693 O O . VAL A 1 213 ? 11.229 -22.147 18.479 1.00 55.19 213 VAL A O 1
ATOM 1696 N N . ALA A 1 214 ? 10.377 -21.034 20.226 1.00 51.16 214 ALA A N 1
ATOM 1697 C CA . ALA A 1 214 ? 11.374 -21.480 21.197 1.00 51.16 214 ALA A CA 1
ATOM 1698 C C . ALA A 1 214 ? 11.041 -22.828 21.877 1.00 51.16 214 ALA A C 1
ATOM 1700 O O . ALA A 1 214 ? 11.834 -23.291 22.705 1.00 51.16 214 ALA A O 1
ATOM 1701 N N . ARG A 1 215 ? 9.897 -23.450 21.557 1.00 46.69 215 ARG A N 1
ATOM 1702 C CA . ARG A 1 215 ? 9.451 -24.757 22.075 1.00 46.69 215 ARG A CA 1
ATOM 1703 C C . ARG A 1 215 ? 9.546 -25.853 21.020 1.00 46.69 215 ARG A C 1
ATOM 1705 O O . ARG A 1 215 ? 9.815 -27.003 21.438 1.00 46.69 215 ARG A O 1
#

Solvent-accessible surface area (backbone atoms only — not comparable to full-atom values): 12567 Å² total; per-residue (Å²): 133,84,89,63,80,83,66,62,66,40,74,51,77,47,79,46,62,39,91,60,63,69,41,60,56,47,27,38,34,41,35,36,80,92,51,50,55,89,60,52,76,68,52,44,53,49,52,51,51,56,50,50,52,53,38,53,59,33,45,79,57,77,34,72,62,49,71,48,59,19,80,87,47,94,89,37,54,20,31,39,38,34,45,38,77,61,72,36,28,39,38,35,25,81,53,92,74,80,80,83,80,87,67,93,67,89,68,55,37,29,34,57,51,99,91,39,78,42,82,52,83,84,54,65,76,69,64,46,59,76,39,27,37,34,44,32,50,69,34,61,44,44,30,74,83,82,37,24,36,29,75,39,86,100,65,42,62,45,57,41,47,73,64,56,49,86,52,49,43,36,38,34,34,31,22,61,31,94,56,61,87,49,54,90,74,51,88,53,78,89,55,49,48,72,79,45,79,47,78,45,63,41,73,79,61,54,58,64,53,58,60,62,76,74,108

Organism: NCBI:txid89044

Secondary structure (DSSP, 8-state):
---PPPPPSEEEEEEE--SS--SS-EEEEEE--SSS--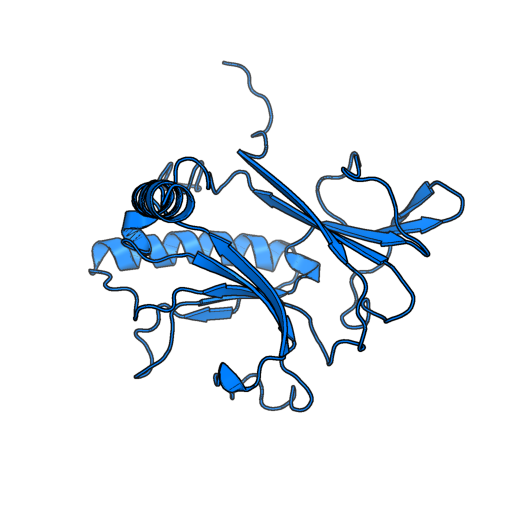--HHHHHHHHHHHHHHHHHHHTTT---EEE-S-SSTTPPPEEEEEHHHHSEEEEESS--PSSPP-S-SS-EEEEETTEEEE----TT---SSSEEEEEEEESSEETTTTEEEEETTTEEEETHHHHTT--EEEEEEE--TTTTTTTT---GGG-EEEEEEEE--HHHHHHHHHHHT-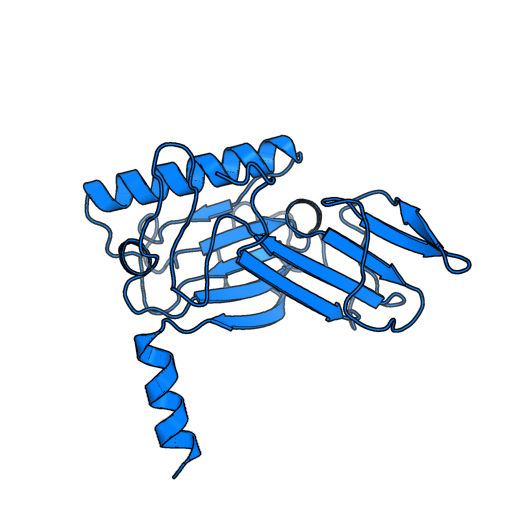

InterPro domains:
  IPR013897 Domain of unknown function at the cortex 1 [PF08588] (10-179)

Foldseek 3Di:
DPPDDQDFLDKDKDKDADQDQADFFKKKKKWFDPAAWPDDPVLVVVVVLLVVLVQVLLVVQVWGKDFDSRPPDPPQTTMIITGLLRQWAKEKEQDDDDPDDDDPDPHFYFYQDPNDTHGDDSDRRPHDRRIMMITMHTHSQANLVQQWGAPRPPPGIDHVCSGNPQTKIKIFIWHQPDPVVCVVPPSDPVRIDTPDIDIRGHPVVPVVVVVVVVD

pLDDT: mean 84.61, std 14.44, range [35.94, 98.19]

Nearest PDB structures (foldseek):
  3bde-assembly1_A  TM=4.144E-01  e=1.423E+00  Mesorhizobium japonicum MAFF 303099
  3bgu-assembly1_A  TM=3.659E-01  e=7.845E-01  Thermobifida fusca YX
  7q4g-assembly1_E  TM=4.702E-01  e=7.548E+00  Corynebacterium diphtheriae
  6xub-assembly1_B  TM=4.665E-01  e=7.111E+00  Corynebacterium diphtheriae
  3b30-assembly1_A  TM=1.718E-01  e=3.088E+00  Fusarium graminearum

Sequence (215 aa):
EVSGPPTACWEIQLQVRFKVVPKGSVFVGFELRDGPLQLGIFTRGIARAVLGVGQSMARQRGADIRYTLGDEKEGERPHIAIPVTAFLRMFRSDGPVPLPIMHPDKNGTWHLSQGSWLPIERAADLFDTEHYFTLVFNTTYIDFYLWKFVSIPALGSLDLATLCGSQALHTLIYDDGEDGRDAAEAEDFQRRRAFLEMELLPPHARHEQDEDVAR

Mean predicted aligned error: 7.14 Å

Radius of gyration: 18.33 Å; Cα contacts (8 Å, |Δi|>4): 360; chains: 1; bounding box: 45×47×44 Å